Protein AF-A0A0N4WV57-F1 (afdb_monomer)

Secondary structure (DSSP, 8-state):
---TTPPPP----HHHHHHHHHHTT-BSEEEEEES---HHHHHHTPSEEEEEEEEE--TTPPPSSPPPP-TT---PPP-SSS-HHHHHHHHHHTT---TT-B-HHHHHHHHHHHTTS-HHHHHHHHHT-HHHHHHHHTTSPP--TTS---PPS----EEEEEE--SSS-----------EEEEEEE-HHHHHHHHHHHHHTT-S--SSHHHHHHHHHHHHHHHHHHHHHHHHHHHHHHHHT---HHHHHHHHHHHHHTT-HHHHHHTT-

Nearest PDB structures (foldseek):
  4uem-assembly1_A  TM=8.656E-01  e=2.470E-23  Homo sapiens
  3ris-assembly5_A  TM=8.179E-01  e=1.714E-17  Homo sapiens
  3ris-assembly6_B  TM=8.108E-01  e=1.443E-17  Homo sapiens
  3ris-assembly5_C  TM=8.196E-01  e=1.358E-16  Homo sapiens
  3rii-assembly3_A  TM=8.407E-01  e=6.051E-16  Homo sapiens

pLDDT: mean 81.86, std 18.05, range [26.62, 97.69]

Solvent-accessible surface area (backbone atoms only — no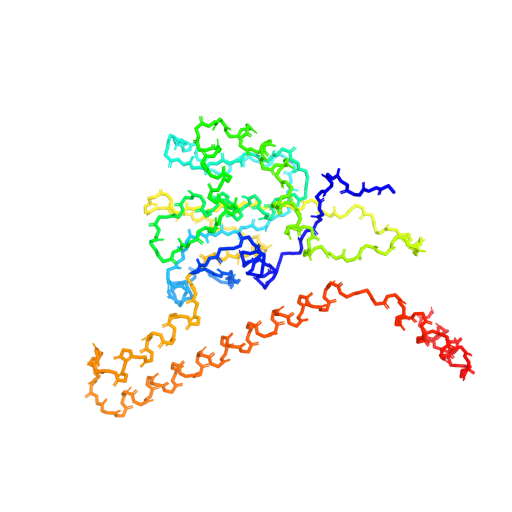t comparable to full-atom values): 16003 Å² total; per-residue (Å²): 128,84,77,85,78,74,61,47,64,65,74,96,40,41,49,55,52,30,50,47,41,48,61,46,45,36,42,47,58,36,40,42,73,50,93,61,90,45,70,70,60,51,60,73,44,61,57,69,64,28,39,41,38,46,46,74,66,64,93,88,70,72,82,88,74,77,92,69,86,55,91,87,51,57,56,59,38,87,77,64,70,50,42,41,67,62,49,29,51,48,39,37,56,67,63,61,90,49,96,70,53,41,56,30,69,65,46,46,56,49,44,72,69,34,71,87,52,56,35,62,57,29,16,53,52,54,73,66,32,59,72,60,50,53,47,57,46,66,64,24,65,77,77,68,80,87,58,90,62,82,72,75,77,79,78,80,62,66,45,51,47,59,50,58,71,79,60,103,67,84,88,85,81,93,70,101,65,97,58,63,39,32,32,38,21,44,36,60,59,59,54,35,53,49,53,50,48,36,50,77,71,59,75,53,90,59,100,42,73,67,59,45,52,54,51,48,53,53,38,50,50,51,40,51,54,48,51,54,50,54,52,46,33,54,52,50,51,54,55,51,58,49,80,54,60,69,58,52,54,49,51,54,53,51,32,50,73,70,64,47,38,65,67,53,52,67,74,76,110

Radius of gyration: 22.69 Å; Cα contacts (8 Å, |Δi|>4): 292; chains: 1; bounding box: 60×40×68 Å

Sequence (269 aa):
MSDEGVWTLIESDPGVFTEMLRGFGVEGVQVEELHSMSEEETAAYNPIYGLIFLFKWRPGEEPIGEPVDTNNVFFAQQVITNACATQAIINLLMNVNDPKVKLGSVLEEYRDFAKQIDPASRGLVLSNCEKIRQVHNSFARPTFYELDLNMPPSEDNYHFITFVPVGNKVRFNDGDIMFNLMAVVGNMMEKWTKRREEILEGKITFPSTDAMYDELAIVENKIDEEGHKLDTYRRENARRRHNYLPFIVEILRILAKEGRLVPMVEKVA

Structure (mmCIF, N/CA/C/O backbone):
data_AF-A0A0N4WV57-F1
#
_entry.id   AF-A0A0N4WV57-F1
#
loop_
_atom_site.group_PDB
_atom_site.id
_atom_site.type_symbol
_atom_site.label_atom_id
_atom_site.label_alt_id
_atom_site.label_comp_id
_atom_site.label_asym_id
_atom_site.label_entity_id
_atom_site.label_seq_id
_atom_site.pdbx_PDB_ins_code
_atom_site.Cartn_x
_atom_site.Cartn_y
_atom_site.Cartn_z
_atom_site.occupancy
_atom_site.B_iso_or_equiv
_atom_site.auth_seq_id
_atom_site.auth_comp_id
_atom_site.auth_asym_id
_atom_site.auth_atom_id
_atom_site.pdbx_PDB_model_num
ATOM 1 N N . MET A 1 1 ? 19.858 -15.893 -19.402 1.00 33.47 1 MET A N 1
ATOM 2 C CA . MET A 1 1 ? 20.478 -16.072 -18.073 1.00 33.47 1 MET A CA 1
ATOM 3 C C . MET A 1 1 ? 19.366 -15.835 -17.076 1.00 33.47 1 MET A C 1
ATOM 5 O O . MET A 1 1 ? 18.640 -14.871 -17.272 1.00 33.47 1 MET A O 1
ATOM 9 N N . SER A 1 2 ? 19.113 -16.768 -16.159 1.00 37.62 2 SER A N 1
ATOM 10 C CA . SER A 1 2 ? 18.032 -16.624 -15.182 1.00 37.62 2 SER A CA 1
ATOM 11 C C . SER A 1 2 ? 18.276 -15.363 -14.352 1.00 37.62 2 SER A C 1
ATOM 13 O O . SER A 1 2 ? 19.392 -15.118 -13.902 1.00 37.62 2 SER A O 1
ATOM 15 N N . ASP A 1 3 ? 17.236 -14.552 -14.182 1.00 52.41 3 ASP A N 1
ATOM 16 C CA . ASP A 1 3 ? 17.218 -13.285 -13.434 1.00 52.41 3 ASP A CA 1
ATOM 17 C C . ASP A 1 3 ? 17.272 -13.530 -11.901 1.00 52.41 3 ASP A C 1
ATOM 19 O O . ASP A 1 3 ? 16.630 -12.869 -11.079 1.00 52.41 3 ASP A O 1
ATOM 23 N N . GLU A 1 4 ? 17.980 -14.590 -11.500 1.00 51.84 4 GLU A N 1
ATOM 24 C CA . GLU A 1 4 ? 18.040 -15.142 -10.149 1.00 51.84 4 GLU A CA 1
ATOM 25 C C . GLU A 1 4 ? 18.898 -14.240 -9.257 1.00 51.84 4 GLU A C 1
ATOM 27 O O . GLU A 1 4 ? 20.077 -14.480 -9.026 1.00 51.84 4 GLU A O 1
ATOM 32 N N . GLY A 1 5 ? 18.287 -13.163 -8.763 1.00 64.88 5 GLY A N 1
ATOM 33 C CA . GLY A 1 5 ? 18.856 -12.303 -7.721 1.00 64.88 5 GLY A CA 1
ATOM 34 C C . GLY A 1 5 ? 18.654 -10.805 -7.934 1.00 64.88 5 GLY A C 1
ATOM 35 O O . GLY A 1 5 ? 18.892 -10.034 -7.007 1.00 64.88 5 GLY A O 1
ATOM 36 N N . VAL A 1 6 ? 18.190 -10.379 -9.111 1.00 85.06 6 VAL A N 1
ATOM 37 C CA . VAL A 1 6 ? 18.004 -8.954 -9.420 1.00 85.06 6 VAL A CA 1
ATOM 38 C C . VAL A 1 6 ? 16.690 -8.441 -8.827 1.00 85.06 6 VAL A C 1
ATOM 40 O O . VAL A 1 6 ? 15.672 -9.138 -8.847 1.00 85.06 6 VAL A O 1
ATOM 43 N N . TRP A 1 7 ? 16.730 -7.224 -8.285 1.00 86.62 7 TRP A N 1
ATOM 44 C CA . TRP A 1 7 ? 15.563 -6.463 -7.837 1.00 86.62 7 TRP A CA 1
ATOM 45 C C . TRP A 1 7 ? 15.222 -5.393 -8.879 1.00 86.62 7 TRP A C 1
ATOM 47 O O . TRP A 1 7 ? 16.099 -4.665 -9.359 1.00 86.62 7 TRP A O 1
ATOM 57 N N . THR A 1 8 ? 13.949 -5.313 -9.248 1.00 86.25 8 THR A N 1
ATOM 58 C CA . THR A 1 8 ? 13.441 -4.411 -10.290 1.00 86.25 8 THR A CA 1
ATOM 59 C C . THR A 1 8 ? 12.986 -3.072 -9.721 1.00 86.25 8 THR A C 1
ATOM 61 O O . THR A 1 8 ? 12.595 -2.993 -8.567 1.00 86.25 8 THR A O 1
ATOM 64 N N . LEU A 1 9 ? 12.970 -2.006 -10.518 1.00 83.12 9 LEU A N 1
ATOM 65 C CA . LEU A 1 9 ? 12.341 -0.758 -10.078 1.00 83.12 9 LEU A CA 1
ATOM 66 C C . LEU A 1 9 ? 10.817 -0.915 -10.004 1.00 83.12 9 LEU A C 1
ATOM 68 O O . LEU A 1 9 ? 10.198 -1.496 -10.899 1.00 83.12 9 LEU A O 1
ATOM 72 N N . ILE A 1 10 ? 10.227 -0.371 -8.939 1.00 83.06 10 ILE A N 1
ATOM 73 C CA . ILE A 1 10 ? 8.783 -0.370 -8.697 1.00 83.06 10 ILE A CA 1
ATOM 74 C C . ILE A 1 10 ? 8.259 1.055 -8.806 1.00 83.06 10 ILE A C 1
ATOM 76 O O . ILE A 1 10 ? 8.827 1.990 -8.245 1.00 83.06 10 ILE A O 1
ATOM 80 N N . GLU A 1 11 ? 7.158 1.201 -9.536 1.00 81.06 11 GLU A N 1
ATOM 81 C CA . GLU A 1 11 ? 6.444 2.463 -9.677 1.00 81.06 11 GLU A CA 1
ATOM 82 C C . GLU A 1 11 ? 5.831 2.890 -8.336 1.00 81.06 11 GLU A C 1
ATOM 84 O O . GLU A 1 11 ? 5.253 2.080 -7.610 1.00 81.06 11 GLU A O 1
ATOM 89 N N . SER A 1 12 ? 5.947 4.176 -8.011 1.00 82.25 12 SER A N 1
ATOM 90 C CA . SER A 1 12 ? 5.371 4.751 -6.795 1.00 82.25 12 SER A CA 1
ATOM 91 C C . SER A 1 12 ? 3.886 5.038 -6.974 1.00 82.25 12 SER A C 1
ATOM 93 O O . SER A 1 12 ? 3.489 6.184 -7.169 1.00 82.25 12 SER A O 1
ATOM 95 N N . ASP A 1 13 ? 3.085 3.980 -6.924 1.00 86.62 13 ASP A N 1
ATOM 96 C CA . ASP A 1 13 ? 1.636 4.011 -7.102 1.00 86.62 13 ASP A CA 1
ATOM 97 C C . ASP A 1 13 ? 0.952 3.319 -5.904 1.00 86.62 13 ASP A C 1
ATOM 99 O O . ASP A 1 13 ? 1.334 2.194 -5.548 1.00 86.62 13 ASP A O 1
ATOM 103 N N . PRO A 1 14 ? -0.059 3.945 -5.269 1.00 90.31 14 PRO A N 1
ATOM 104 C CA . PRO A 1 14 ? -0.731 3.378 -4.097 1.00 90.31 14 PRO A CA 1
ATOM 105 C C . PRO A 1 14 ? -1.427 2.045 -4.405 1.00 90.31 14 PRO A C 1
ATOM 107 O O . PRO A 1 14 ? -1.479 1.156 -3.551 1.00 90.31 14 PRO A O 1
ATOM 110 N N . GLY A 1 15 ? -1.905 1.850 -5.637 1.00 91.31 15 GLY A N 1
ATOM 111 C CA . GLY A 1 15 ? -2.481 0.589 -6.092 1.00 91.31 15 GLY A CA 1
ATOM 112 C C . GLY A 1 15 ? -1.442 -0.523 -6.211 1.00 91.31 15 GLY A C 1
ATOM 113 O O . GLY A 1 15 ? -1.689 -1.639 -5.753 1.00 91.31 15 GLY A O 1
ATOM 114 N N . VAL A 1 16 ? -0.256 -0.220 -6.746 1.00 91.12 16 VAL A N 1
ATOM 115 C CA . VAL A 1 16 ? 0.882 -1.154 -6.781 1.00 91.12 16 VAL A CA 1
ATOM 116 C C . VAL A 1 16 ? 1.295 -1.552 -5.365 1.00 91.12 16 VAL A C 1
ATOM 118 O O . VAL A 1 16 ? 1.432 -2.741 -5.084 1.00 91.12 16 VAL A O 1
ATOM 121 N N . PHE A 1 17 ? 1.428 -0.591 -4.448 1.00 93.06 17 PHE A N 1
ATOM 122 C CA . PHE A 1 17 ? 1.804 -0.871 -3.059 1.00 93.06 17 PHE A CA 1
ATOM 123 C C . PHE A 1 17 ? 0.726 -1.685 -2.326 1.00 93.06 17 PHE A C 1
ATOM 125 O O . PHE A 1 17 ? 1.053 -2.638 -1.617 1.00 93.06 17 PHE A O 1
ATOM 132 N N . THR A 1 18 ? -0.554 -1.368 -2.539 1.00 94.88 18 THR A N 1
ATOM 133 C CA . THR A 1 18 ? -1.688 -2.116 -1.970 1.00 94.88 18 THR A CA 1
ATOM 134 C C . THR A 1 18 ? -1.720 -3.563 -2.461 1.00 94.88 18 THR A C 1
ATOM 136 O O . THR A 1 18 ? -1.886 -4.489 -1.667 1.00 94.88 18 THR A O 1
ATOM 139 N N . GLU A 1 19 ? -1.527 -3.794 -3.758 1.00 93.50 19 GLU A N 1
ATOM 140 C CA . GLU A 1 19 ? -1.478 -5.152 -4.302 1.00 93.50 19 GLU A CA 1
ATOM 141 C C . GLU A 1 19 ? -0.199 -5.893 -3.883 1.00 93.50 19 GLU A C 1
ATOM 143 O O . GLU A 1 19 ? -0.241 -7.102 -3.657 1.00 93.50 19 GLU A O 1
ATOM 148 N N . MET A 1 20 ? 0.922 -5.190 -3.698 1.00 93.38 20 MET A N 1
ATOM 149 C CA . MET A 1 20 ? 2.162 -5.781 -3.194 1.00 93.38 20 MET A CA 1
ATOM 150 C C . MET A 1 20 ? 2.031 -6.239 -1.734 1.00 93.38 20 MET A C 1
ATOM 152 O O . MET A 1 20 ? 2.464 -7.344 -1.412 1.00 93.38 20 MET A O 1
ATOM 156 N N . LEU A 1 21 ? 1.364 -5.458 -0.872 1.00 95.56 21 LEU A N 1
ATOM 157 C CA . LEU A 1 21 ? 0.996 -5.876 0.489 1.00 95.56 21 LEU A CA 1
ATOM 158 C C . LEU A 1 21 ? 0.188 -7.180 0.473 1.00 95.56 21 LEU A C 1
ATOM 160 O O . LEU A 1 21 ? 0.537 -8.135 1.170 1.00 95.56 21 LEU A O 1
ATOM 164 N N . ARG A 1 22 ? -0.838 -7.256 -0.385 1.00 94.38 22 ARG A N 1
ATOM 165 C CA . ARG A 1 22 ? -1.636 -8.479 -0.581 1.00 94.38 22 ARG A CA 1
ATOM 166 C C . ARG A 1 22 ? -0.780 -9.640 -1.087 1.00 94.38 22 ARG A C 1
ATOM 168 O O . ARG A 1 22 ? -0.939 -10.762 -0.619 1.00 94.38 22 ARG A O 1
ATOM 175 N N . GLY A 1 23 ? 0.153 -9.374 -2.001 1.00 93.50 23 GLY A N 1
ATOM 176 C CA . GLY A 1 23 ? 1.104 -10.358 -2.519 1.00 93.50 23 GLY A CA 1
ATOM 177 C C . GLY A 1 23 ? 2.032 -10.937 -1.446 1.00 93.50 23 GLY A C 1
ATOM 178 O O . GLY A 1 23 ? 2.358 -12.120 -1.500 1.00 93.50 23 GLY A O 1
ATOM 179 N N . PHE A 1 24 ? 2.407 -10.145 -0.436 1.00 95.38 24 PHE A N 1
ATOM 180 C CA . PHE A 1 24 ? 3.140 -10.630 0.739 1.00 95.38 24 PHE A CA 1
ATOM 181 C C . PHE A 1 24 ? 2.268 -11.435 1.718 1.00 95.38 24 PHE A C 1
ATOM 183 O O . PHE A 1 24 ? 2.802 -12.053 2.640 1.00 95.38 24 PHE A O 1
ATOM 190 N N . GLY A 1 25 ? 0.948 -11.461 1.515 1.00 95.94 25 GLY A N 1
ATOM 191 C CA . GLY A 1 25 ? -0.017 -12.094 2.412 1.00 95.94 25 GLY A CA 1
ATOM 192 C C . GLY A 1 25 ? -0.451 -11.204 3.576 1.00 95.94 25 GLY A C 1
ATOM 193 O O . GLY A 1 25 ? -0.979 -11.718 4.559 1.00 95.94 25 GLY A O 1
ATOM 194 N N . VAL A 1 26 ? -0.219 -9.891 3.484 1.00 97.25 26 VAL A N 1
ATOM 195 C CA . VAL A 1 26 ? -0.614 -8.936 4.522 1.00 97.25 26 VAL A CA 1
ATOM 196 C C . VAL A 1 26 ? -2.115 -8.658 4.427 1.00 97.25 26 VAL A C 1
ATOM 198 O O . VAL A 1 26 ? -2.641 -8.378 3.348 1.00 97.25 26 VAL A O 1
ATOM 201 N N . GLU A 1 27 ? -2.800 -8.686 5.569 1.00 96.44 27 GLU A N 1
ATOM 202 C CA . GLU A 1 27 ? -4.223 -8.363 5.703 1.00 96.44 27 GLU A CA 1
ATOM 203 C C . GLU A 1 27 ? -4.444 -7.161 6.632 1.00 96.44 27 GLU A C 1
ATOM 205 O O . GLU A 1 27 ? -3.628 -6.867 7.508 1.00 96.44 27 GLU A O 1
ATOM 210 N N . GLY A 1 28 ? -5.588 -6.492 6.463 1.00 95.31 28 GLY A N 1
ATOM 211 C CA . GLY A 1 28 ? -6.042 -5.409 7.343 1.00 95.31 28 GLY A CA 1
ATOM 212 C C . GLY A 1 28 ? -5.512 -4.017 6.993 1.00 95.31 28 GLY A C 1
ATOM 213 O O . GLY A 1 28 ? -5.917 -3.045 7.628 1.00 95.31 28 GLY A O 1
ATOM 214 N N . VAL A 1 29 ? -4.663 -3.898 5.966 1.00 97.00 29 VAL A N 1
ATOM 215 C CA . VAL A 1 29 ? -4.081 -2.623 5.520 1.00 97.00 29 VAL A CA 1
ATOM 216 C C . VAL A 1 29 ? -4.180 -2.413 4.012 1.00 97.00 29 VAL A C 1
ATOM 218 O O . VAL A 1 29 ? -4.289 -3.365 3.237 1.00 97.00 29 VAL A O 1
ATOM 221 N N . GLN A 1 30 ? -4.098 -1.151 3.604 1.00 96.25 30 GLN A N 1
ATOM 222 C CA . GLN A 1 30 ? -3.922 -0.709 2.222 1.00 96.25 30 GLN A CA 1
ATOM 223 C C . GLN A 1 30 ? -3.054 0.553 2.179 1.00 96.25 30 GLN A C 1
ATOM 225 O O . GLN A 1 30 ? -2.701 1.098 3.226 1.00 96.25 30 GLN A O 1
ATOM 230 N N . VAL A 1 31 ? -2.686 1.000 0.978 1.00 94.56 31 VAL A N 1
ATOM 231 C CA . VAL A 1 31 ? -1.922 2.234 0.777 1.00 94.56 31 VAL A CA 1
ATOM 232 C C . VAL A 1 31 ? -2.778 3.269 0.067 1.00 94.56 31 VAL A C 1
ATOM 234 O O . VAL A 1 31 ? -3.368 2.982 -0.971 1.00 94.56 31 VAL A O 1
ATOM 237 N N . GLU A 1 32 ? -2.799 4.474 0.622 1.00 93.00 32 GLU A N 1
ATOM 238 C CA . GLU A 1 32 ? -3.466 5.645 0.058 1.00 93.00 32 GLU A CA 1
ATOM 239 C C . GLU A 1 32 ? -2.449 6.745 -0.210 1.00 93.00 32 GLU A C 1
ATOM 241 O O . GLU A 1 32 ? -1.470 6.886 0.522 1.00 93.00 32 GLU A O 1
ATOM 246 N N . GLU A 1 33 ? -2.676 7.522 -1.260 1.00 89.31 33 GLU A N 1
ATOM 247 C CA . GLU A 1 33 ? -1.927 8.751 -1.491 1.00 89.31 33 GLU A CA 1
ATOM 248 C C . GLU A 1 33 ? -2.575 9.886 -0.691 1.00 89.31 33 GLU A C 1
ATOM 250 O O . GLU A 1 33 ? -3.797 10.030 -0.683 1.00 89.31 33 GLU A O 1
ATOM 255 N N . LEU A 1 34 ? -1.749 10.661 0.009 1.00 85.31 34 LEU A N 1
ATOM 256 C CA . LEU A 1 34 ? -2.161 11.863 0.719 1.00 85.31 34 LEU A CA 1
ATOM 257 C C . LEU A 1 34 ? -1.780 13.086 -0.110 1.00 85.31 34 LEU A C 1
ATOM 259 O O . LEU A 1 34 ? -0.631 13.238 -0.528 1.00 85.31 34 LEU A O 1
ATOM 263 N N . HIS A 1 35 ? -2.736 13.986 -0.295 1.00 81.31 35 HIS A N 1
ATOM 264 C CA . HIS A 1 35 ? -2.532 15.258 -0.979 1.00 81.31 35 HIS A CA 1
ATOM 265 C C . HIS A 1 35 ? -2.184 16.384 -0.000 1.00 81.31 35 HIS A C 1
ATOM 267 O O . HIS A 1 35 ? -1.537 17.361 -0.378 1.00 81.31 35 HIS A O 1
ATOM 273 N N . SER A 1 36 ? -2.588 16.251 1.263 1.00 78.44 36 SER A N 1
ATOM 274 C CA . SER A 1 36 ? -2.277 17.185 2.338 1.00 78.44 36 SER A CA 1
ATOM 275 C C . SER A 1 36 ? -2.135 16.479 3.691 1.00 78.44 36 SER A C 1
ATOM 277 O O . SER A 1 36 ? -2.622 15.374 3.914 1.00 78.44 36 SER A O 1
ATOM 279 N N . MET A 1 37 ? -1.490 17.163 4.637 1.00 78.62 37 MET A N 1
ATOM 280 C CA . MET A 1 37 ? -1.423 16.755 6.047 1.00 78.62 37 MET A CA 1
ATOM 281 C C . MET A 1 37 ? -2.519 17.423 6.892 1.00 78.62 37 MET A C 1
ATOM 283 O O . MET A 1 37 ? -2.348 17.618 8.096 1.00 78.62 37 MET A O 1
ATOM 287 N N . SER A 1 38 ? -3.629 17.827 6.265 1.00 83.19 38 SER A N 1
ATOM 288 C CA . SER A 1 38 ? -4.751 18.427 6.987 1.00 83.19 38 SER A CA 1
ATOM 289 C C . SER A 1 38 ? -5.395 17.414 7.940 1.00 83.19 38 SER A C 1
ATOM 291 O O . SER A 1 38 ? -5.422 16.206 7.684 1.00 83.19 38 SER A O 1
ATOM 293 N N . GLU A 1 39 ? -5.922 17.905 9.062 1.00 84.12 39 GLU A N 1
ATOM 294 C CA . GLU A 1 39 ? -6.623 17.056 10.032 1.00 84.12 39 GLU A CA 1
ATOM 295 C C . GLU A 1 39 ? -7.844 16.377 9.396 1.00 84.12 39 GLU A C 1
ATOM 297 O O . GLU A 1 39 ? -8.114 15.216 9.674 1.00 84.12 39 GLU A O 1
ATOM 302 N N . GLU A 1 40 ? -8.532 17.068 8.485 1.00 86.25 40 GLU A N 1
ATOM 303 C CA . GLU A 1 40 ? -9.687 16.538 7.758 1.00 86.25 40 GLU A CA 1
ATOM 304 C C . GLU A 1 40 ? -9.318 15.320 6.895 1.00 86.25 40 GLU A C 1
ATOM 306 O O . GLU A 1 40 ? -9.937 14.261 7.019 1.00 86.25 40 GLU A O 1
ATOM 311 N N . GLU A 1 41 ? -8.271 15.435 6.071 1.00 83.62 41 GLU A N 1
ATOM 312 C CA . GLU A 1 41 ? -7.826 14.342 5.202 1.00 83.62 41 GLU A CA 1
ATOM 313 C C . GLU A 1 41 ? -7.253 13.173 6.009 1.00 83.62 41 GLU A C 1
ATOM 315 O O . GLU A 1 41 ? -7.634 12.019 5.817 1.00 83.62 41 GLU A O 1
ATOM 320 N N . THR A 1 42 ? -6.381 13.457 6.976 1.00 85.94 42 THR A N 1
ATOM 321 C CA . THR A 1 42 ? -5.766 12.406 7.799 1.00 85.94 42 THR A CA 1
ATOM 322 C C . THR A 1 42 ? -6.789 11.687 8.685 1.00 85.94 42 THR A C 1
ATOM 324 O O . THR A 1 42 ? -6.703 10.468 8.858 1.00 85.94 42 THR A O 1
ATOM 327 N N . ALA A 1 43 ? -7.816 12.385 9.185 1.00 88.56 43 ALA A N 1
ATOM 328 C CA . ALA A 1 43 ? -8.907 11.764 9.933 1.00 88.56 43 ALA A CA 1
ATOM 329 C C . ALA A 1 43 ? -9.737 10.800 9.073 1.00 88.56 43 ALA A C 1
ATOM 331 O O . ALA A 1 43 ? -10.164 9.747 9.570 1.00 88.56 43 ALA A O 1
ATOM 332 N N . ALA A 1 44 ? -9.922 11.106 7.784 1.00 88.81 44 ALA A N 1
ATOM 333 C CA . ALA A 1 44 ? -10.633 10.230 6.855 1.00 88.81 44 ALA A CA 1
ATOM 334 C C . ALA A 1 44 ? -9.956 8.854 6.724 1.00 88.81 44 ALA A C 1
ATOM 336 O O . ALA A 1 44 ? -10.648 7.839 6.600 1.00 88.81 44 ALA A O 1
ATOM 337 N N . TYR A 1 45 ? -8.631 8.793 6.873 1.00 91.31 45 TYR A N 1
ATOM 338 C CA . TYR A 1 45 ? -7.820 7.582 6.720 1.00 91.31 45 TYR A CA 1
ATOM 339 C C . TYR A 1 45 ? -7.465 6.856 8.023 1.00 91.31 45 TYR A C 1
ATOM 341 O O . TYR A 1 45 ? -6.732 5.870 8.008 1.00 91.31 45 TYR A O 1
ATOM 349 N N . ASN A 1 46 ? -8.000 7.288 9.167 1.00 88.88 46 ASN A N 1
ATOM 350 C CA . ASN A 1 46 ? -7.687 6.631 10.434 1.00 88.88 46 ASN A CA 1
ATOM 351 C C . ASN A 1 46 ? -8.181 5.164 10.495 1.00 88.88 46 ASN A C 1
ATOM 353 O O . ASN A 1 46 ? -9.335 4.907 10.115 1.00 88.88 46 ASN A O 1
ATOM 357 N N . PRO A 1 47 ? -7.369 4.237 11.059 1.00 92.62 47 PRO A N 1
ATOM 358 C CA . PRO A 1 47 ? -6.012 4.464 11.584 1.00 92.62 47 PRO A CA 1
ATOM 359 C C . PRO A 1 47 ? -4.939 4.543 10.478 1.00 92.62 47 PRO A C 1
ATOM 361 O O . PRO A 1 47 ? -4.919 3.711 9.573 1.00 92.62 47 PRO A O 1
ATOM 364 N N . ILE A 1 48 ? -4.011 5.500 10.607 1.00 92.12 48 ILE A N 1
ATOM 365 C CA . ILE A 1 48 ? -2.783 5.582 9.799 1.00 92.12 48 ILE A CA 1
ATOM 366 C C . ILE A 1 48 ? -1.655 4.860 10.550 1.00 92.12 48 ILE A C 1
ATOM 368 O O . ILE A 1 48 ? -1.270 5.267 11.645 1.00 92.12 48 ILE A O 1
ATOM 372 N N . TYR A 1 49 ? -1.112 3.795 9.960 1.00 92.81 49 TYR A N 1
ATOM 373 C CA . TYR A 1 49 ? -0.043 2.976 10.543 1.00 92.81 49 TYR A CA 1
ATOM 374 C C . TYR A 1 49 ? 1.360 3.516 10.267 1.00 92.81 49 TYR A C 1
ATOM 376 O O . TYR A 1 49 ? 2.293 3.225 11.011 1.00 92.81 49 TYR A O 1
ATOM 384 N N . GLY A 1 50 ? 1.522 4.303 9.210 1.00 90.00 50 GLY A N 1
ATOM 385 C CA . GLY A 1 50 ? 2.769 4.989 8.906 1.00 90.00 50 GLY A CA 1
ATOM 386 C C . GLY A 1 50 ? 2.724 5.657 7.543 1.00 90.00 50 GLY A C 1
ATOM 387 O O . GLY A 1 50 ? 1.785 5.463 6.770 1.00 90.00 50 GLY A O 1
ATOM 388 N N . LEU A 1 51 ? 3.750 6.450 7.264 1.00 89.19 51 LEU A N 1
ATOM 389 C CA . LEU A 1 51 ? 3.880 7.211 6.031 1.00 89.19 51 LEU A CA 1
ATOM 390 C C . LEU A 1 51 ? 5.083 6.708 5.236 1.00 89.19 51 LEU A C 1
ATOM 392 O O . LEU A 1 51 ? 6.137 6.402 5.797 1.00 89.19 51 LEU A O 1
ATOM 396 N N . ILE A 1 52 ? 4.924 6.640 3.923 1.00 86.12 52 ILE A N 1
ATOM 397 C CA . ILE A 1 52 ? 5.973 6.317 2.968 1.00 86.12 52 ILE A CA 1
ATOM 398 C C . ILE A 1 52 ? 6.191 7.554 2.111 1.00 86.12 52 ILE A C 1
ATOM 400 O O . ILE A 1 52 ? 5.266 8.082 1.499 1.00 86.12 52 ILE A O 1
ATOM 404 N N . PHE A 1 53 ? 7.434 8.006 2.087 1.00 82.50 53 PHE A N 1
ATOM 405 C CA . PHE A 1 53 ? 7.847 9.218 1.414 1.00 82.50 53 PHE A CA 1
ATOM 406 C C . PHE A 1 53 ? 8.802 8.869 0.285 1.00 82.50 53 PHE A C 1
ATOM 408 O O . PHE A 1 53 ? 9.817 8.212 0.524 1.00 82.50 53 PHE A O 1
ATOM 415 N N . LEU A 1 54 ? 8.495 9.317 -0.928 1.00 73.25 54 LEU A N 1
ATOM 416 C CA . LEU A 1 54 ? 9.399 9.206 -2.064 1.00 73.25 54 LEU A CA 1
ATOM 417 C C . LEU A 1 54 ? 10.015 10.565 -2.372 1.00 73.25 54 LEU A C 1
ATOM 419 O O . LEU A 1 54 ? 9.304 11.540 -2.607 1.00 73.25 54 LEU A O 1
ATOM 423 N N . PHE A 1 55 ? 11.340 10.609 -2.455 1.00 70.50 55 PHE A N 1
ATOM 424 C CA . PHE A 1 55 ? 12.058 11.803 -2.882 1.00 70.50 55 PHE A CA 1
ATOM 425 C C . PHE A 1 55 ? 13.242 11.444 -3.770 1.00 70.50 55 PHE A C 1
ATOM 427 O O . PHE A 1 55 ? 13.768 10.327 -3.753 1.00 70.50 55 PHE A O 1
ATOM 434 N N . LYS A 1 56 ? 13.649 12.416 -4.583 1.00 65.12 56 LYS A N 1
ATOM 435 C CA . LYS A 1 56 ? 14.855 12.314 -5.397 1.00 65.12 56 LYS A CA 1
ATOM 436 C C . LYS A 1 56 ? 16.060 12.484 -4.481 1.00 65.12 56 LYS A C 1
ATOM 438 O O . LYS A 1 56 ? 16.241 13.563 -3.921 1.00 65.12 56 LYS A O 1
ATOM 443 N N . TRP A 1 57 ? 16.872 11.440 -4.345 1.00 67.12 57 TRP A N 1
ATOM 444 C CA . TRP A 1 57 ? 18.053 11.493 -3.492 1.00 67.12 57 TRP A CA 1
ATOM 445 C C . TRP A 1 57 ? 19.076 12.481 -4.057 1.00 67.12 57 TRP A C 1
ATOM 447 O O . TRP A 1 57 ? 19.336 12.498 -5.266 1.00 67.12 57 TRP A O 1
ATOM 457 N N . ARG A 1 58 ? 19.681 13.292 -3.184 1.00 68.81 58 ARG A N 1
ATOM 458 C CA . ARG A 1 58 ? 20.772 14.197 -3.550 1.00 68.81 58 ARG A CA 1
ATOM 459 C C . ARG A 1 58 ? 21.995 13.935 -2.667 1.00 68.81 58 ARG A C 1
ATOM 461 O O . ARG A 1 58 ? 21.865 13.852 -1.446 1.00 68.81 58 ARG A O 1
ATOM 468 N N . PRO A 1 59 ? 23.198 13.816 -3.255 1.00 66.00 59 PRO A N 1
ATOM 469 C CA . PRO A 1 59 ? 24.417 13.658 -2.475 1.00 66.00 59 PRO A CA 1
ATOM 470 C C . PRO A 1 59 ? 24.659 14.899 -1.607 1.00 66.00 59 PRO A C 1
ATOM 472 O O . PRO A 1 59 ? 24.623 16.021 -2.107 1.00 66.00 59 PRO A O 1
ATOM 475 N N . GLY A 1 60 ? 24.949 14.685 -0.321 1.00 66.25 60 GLY A N 1
ATOM 476 C CA . GLY A 1 60 ? 25.276 15.753 0.631 1.00 66.25 60 GLY A CA 1
ATOM 477 C C . GLY A 1 60 ? 24.107 16.267 1.474 1.00 66.25 60 GLY A C 1
ATOM 478 O O . GLY A 1 60 ? 24.316 17.183 2.262 1.00 66.25 60 GLY A O 1
ATOM 479 N N . GLU A 1 61 ? 22.907 15.692 1.350 1.00 66.31 61 GLU A N 1
ATOM 480 C CA . GLU A 1 61 ? 21.824 15.951 2.306 1.00 66.31 61 GLU A CA 1
ATOM 481 C C . GLU A 1 61 ? 22.153 15.311 3.662 1.00 66.31 61 GLU A C 1
ATOM 483 O O . GLU A 1 61 ? 22.468 14.119 3.748 1.00 66.31 61 GLU A O 1
ATOM 488 N N . GLU A 1 62 ? 22.122 16.117 4.726 1.00 59.34 62 GLU A N 1
ATOM 489 C CA . GLU A 1 62 ? 22.300 15.623 6.089 1.00 59.34 62 GLU A CA 1
ATOM 490 C C . GLU A 1 62 ? 21.064 14.825 6.540 1.00 59.34 62 GLU A C 1
ATOM 492 O O . GLU A 1 62 ? 19.942 15.132 6.123 1.00 59.34 62 GLU A O 1
ATOM 497 N N . PRO A 1 63 ? 21.237 13.809 7.405 1.00 62.28 63 PRO A N 1
ATOM 498 C CA . PRO A 1 63 ? 20.113 13.096 7.995 1.00 62.28 63 PRO A CA 1
ATOM 499 C C . PRO A 1 63 ? 19.152 14.073 8.680 1.00 62.28 63 PRO A C 1
ATOM 501 O O . PRO A 1 63 ? 19.555 14.877 9.519 1.00 62.28 63 PRO A O 1
ATOM 504 N N . ILE A 1 64 ? 17.867 13.988 8.339 1.00 64.56 64 ILE A N 1
ATOM 505 C CA . ILE A 1 64 ? 16.835 14.800 8.981 1.00 64.56 64 ILE A CA 1
ATOM 506 C C . ILE A 1 64 ? 16.488 14.159 10.329 1.00 64.56 64 ILE A C 1
ATOM 508 O O . ILE A 1 64 ? 15.933 13.062 10.376 1.00 64.56 64 ILE A O 1
ATOM 512 N N . GLY A 1 65 ? 16.768 14.873 11.419 1.00 63.50 65 GLY A N 1
ATOM 513 C CA . GLY A 1 65 ? 16.391 14.484 12.779 1.00 63.50 65 GLY A CA 1
ATOM 514 C C . GLY A 1 65 ? 17.529 13.889 13.610 1.00 63.50 65 GLY A C 1
ATOM 515 O O . GLY A 1 65 ? 18.649 13.694 13.145 1.00 63.50 65 GLY A O 1
ATOM 516 N N . GLU A 1 66 ? 17.236 13.631 14.883 1.00 60.41 66 GLU A N 1
ATOM 517 C CA . GLU A 1 66 ? 18.186 13.020 15.813 1.00 60.41 66 GLU A CA 1
ATOM 518 C C . GLU A 1 66 ? 18.104 11.486 15.736 1.00 60.41 66 GLU A C 1
ATOM 520 O O . GLU A 1 66 ? 17.002 10.943 15.607 1.00 60.41 66 GLU A O 1
ATOM 525 N N . PRO A 1 67 ? 19.235 10.763 15.846 1.00 64.12 67 PRO A N 1
ATOM 526 C CA . PRO A 1 67 ? 19.223 9.311 15.964 1.00 64.12 67 PRO A CA 1
ATOM 527 C C . PRO A 1 67 ? 18.370 8.882 17.163 1.00 64.12 67 PRO A C 1
ATOM 529 O O . PRO A 1 67 ? 18.659 9.237 18.305 1.00 64.12 67 PRO A O 1
ATOM 532 N N . VAL A 1 68 ? 17.314 8.116 16.903 1.00 63.97 68 VAL A N 1
ATOM 533 C CA . VAL A 1 68 ? 16.438 7.570 17.947 1.00 63.97 68 VAL A CA 1
ATOM 534 C C . VAL A 1 68 ? 17.018 6.250 18.455 1.00 63.97 68 VAL A C 1
ATOM 536 O O . VAL A 1 68 ? 17.647 5.509 17.697 1.00 63.97 68 VAL A O 1
ATOM 539 N N . ASP A 1 69 ? 16.801 5.941 19.737 1.00 65.38 69 ASP A N 1
ATOM 540 C CA . ASP A 1 69 ? 17.136 4.627 20.286 1.00 65.38 69 ASP A CA 1
ATOM 541 C C . ASP A 1 69 ? 16.420 3.513 19.494 1.00 65.38 69 ASP A C 1
ATOM 543 O O . ASP A 1 69 ? 15.194 3.496 19.366 1.00 65.38 69 ASP A O 1
ATOM 547 N N . THR A 1 70 ? 17.202 2.580 18.951 1.00 66.31 70 THR A N 1
ATOM 548 C CA . THR A 1 70 ? 16.731 1.492 18.081 1.00 66.31 70 THR A CA 1
ATOM 549 C C . THR A 1 70 ? 16.365 0.225 18.849 1.00 66.31 70 THR A C 1
ATOM 551 O O . THR A 1 70 ? 15.860 -0.720 18.244 1.00 66.31 70 THR A O 1
ATOM 554 N N . ASN A 1 71 ? 16.565 0.191 20.173 1.00 67.50 71 ASN A N 1
ATOM 555 C CA . ASN A 1 71 ? 16.392 -1.017 20.988 1.00 67.50 71 ASN A CA 1
ATOM 556 C C . ASN A 1 71 ? 14.997 -1.661 20.869 1.00 67.50 71 ASN A C 1
ATOM 558 O O . ASN A 1 71 ? 14.877 -2.877 20.998 1.00 67.50 71 ASN A O 1
ATOM 562 N N . ASN A 1 72 ? 13.960 -0.869 20.573 1.00 75.44 72 ASN A N 1
ATOM 563 C CA . ASN A 1 72 ? 12.576 -1.334 20.415 1.00 75.44 72 ASN A CA 1
ATOM 564 C C . ASN A 1 72 ? 12.004 -1.109 19.005 1.00 75.44 72 ASN A C 1
ATOM 566 O O . ASN A 1 72 ? 10.791 -1.186 18.824 1.00 75.44 72 ASN A O 1
ATOM 570 N N . VAL A 1 73 ? 12.852 -0.816 18.015 1.00 83.81 73 VAL A N 1
ATOM 571 C CA . VAL A 1 73 ? 12.423 -0.538 16.640 1.00 83.81 73 VAL A CA 1
ATOM 572 C C . VAL A 1 73 ? 13.007 -1.580 15.699 1.00 83.81 73 VAL A C 1
ATOM 574 O O . VAL A 1 73 ? 14.217 -1.824 15.651 1.00 83.81 73 VAL A O 1
ATOM 577 N N . PHE A 1 74 ? 12.142 -2.194 14.900 1.00 88.38 74 PHE A N 1
ATOM 578 C CA . PHE A 1 74 ? 12.597 -2.976 13.768 1.00 88.38 74 PHE A CA 1
ATOM 579 C C . PHE A 1 74 ? 13.037 -2.030 12.651 1.00 88.38 74 PHE A C 1
ATOM 581 O O . PHE A 1 74 ? 12.252 -1.249 12.125 1.00 88.38 74 PHE A O 1
ATOM 588 N N . PHE A 1 75 ? 14.300 -2.125 12.262 1.00 88.50 75 PHE A N 1
ATOM 589 C CA . PHE A 1 75 ? 14.844 -1.398 11.125 1.00 88.50 75 PHE A CA 1
ATOM 590 C C . PHE A 1 75 ? 15.801 -2.311 10.368 1.00 88.50 75 PHE A C 1
ATOM 592 O O . PHE A 1 75 ? 16.754 -2.823 10.959 1.00 88.50 75 PHE A O 1
ATOM 599 N N . ALA A 1 76 ? 15.526 -2.527 9.085 1.00 88.06 76 ALA A N 1
ATOM 600 C CA . ALA A 1 76 ? 16.420 -3.142 8.119 1.00 88.06 76 ALA A CA 1
ATOM 601 C C . ALA A 1 76 ? 17.064 -2.041 7.268 1.00 88.06 76 ALA A C 1
ATOM 603 O O . ALA A 1 76 ? 16.364 -1.216 6.671 1.00 88.06 76 ALA A O 1
ATOM 604 N N . GLN A 1 77 ? 18.397 -2.031 7.225 1.00 83.81 77 GLN A N 1
ATOM 605 C CA . GLN A 1 77 ? 19.183 -1.097 6.423 1.00 83.81 77 GLN A CA 1
ATOM 606 C C . GLN A 1 77 ? 19.202 -1.534 4.958 1.00 83.81 77 GLN A C 1
ATOM 608 O O . GLN A 1 77 ? 19.234 -2.724 4.655 1.00 83.81 77 GLN A O 1
ATOM 613 N N . GLN A 1 78 ? 19.200 -0.572 4.031 1.00 80.00 78 GLN A N 1
ATOM 614 C CA . GLN A 1 78 ? 19.220 -0.901 2.609 1.00 80.00 78 GLN A CA 1
ATOM 615 C C . GLN A 1 78 ? 20.614 -1.348 2.195 1.00 80.00 78 GLN A C 1
ATOM 617 O O . GLN A 1 78 ? 21.586 -0.622 2.384 1.00 80.00 78 GLN A O 1
ATOM 622 N N . VAL A 1 79 ? 20.688 -2.549 1.625 1.00 82.62 79 VAL A N 1
ATOM 623 C CA . VAL A 1 79 ? 21.941 -3.172 1.167 1.00 82.62 79 VAL A CA 1
ATOM 624 C C . VAL A 1 79 ? 21.967 -3.422 -0.342 1.00 82.62 79 VAL A C 1
ATOM 626 O O . VAL A 1 79 ? 23.014 -3.738 -0.895 1.00 82.62 79 VAL A O 1
ATOM 629 N N . ILE A 1 80 ? 20.822 -3.272 -1.013 1.00 80.38 80 ILE A N 1
ATOM 630 C CA . ILE A 1 80 ? 20.642 -3.513 -2.448 1.00 80.38 80 ILE A CA 1
ATOM 631 C C . ILE A 1 80 ? 19.929 -2.339 -3.118 1.00 80.38 80 ILE A C 1
ATOM 633 O O . ILE A 1 80 ? 19.177 -1.593 -2.486 1.00 80.38 80 ILE A O 1
ATOM 637 N N . THR A 1 81 ? 20.168 -2.168 -4.414 1.00 79.19 81 THR A N 1
ATOM 638 C CA . THR A 1 81 ? 19.453 -1.197 -5.246 1.00 79.19 81 THR A CA 1
ATOM 639 C C . THR A 1 81 ? 18.039 -1.693 -5.559 1.00 79.19 81 THR A C 1
ATOM 641 O O . THR A 1 81 ? 17.751 -2.884 -5.463 1.00 79.19 81 THR A O 1
ATOM 644 N N . ASN A 1 82 ? 17.143 -0.767 -5.906 1.00 80.69 82 ASN A N 1
ATOM 645 C CA . ASN A 1 82 ? 15.771 -1.020 -6.374 1.00 80.69 82 ASN A CA 1
ATOM 646 C C . ASN A 1 82 ? 14.797 -1.702 -5.386 1.00 80.69 82 ASN A C 1
ATOM 648 O O . ASN A 1 82 ? 13.600 -1.721 -5.637 1.00 80.69 82 ASN A O 1
ATOM 652 N N . ALA A 1 83 ? 15.246 -2.175 -4.221 1.00 83.62 83 ALA A N 1
ATOM 653 C CA . ALA A 1 83 ? 14.372 -2.778 -3.204 1.00 83.62 83 ALA A CA 1
ATOM 654 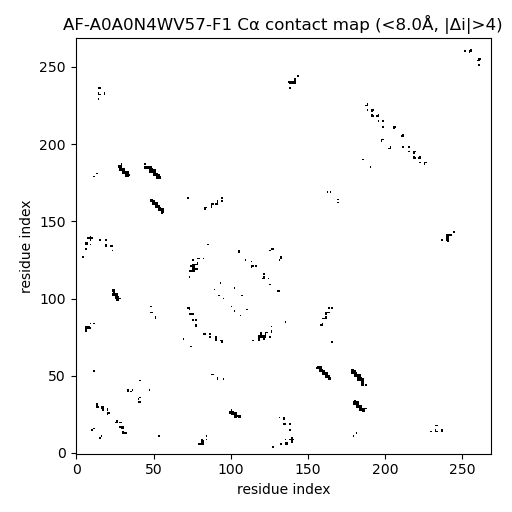C C . ALA A 1 83 ? 13.713 -1.775 -2.241 1.00 83.62 83 ALA A C 1
ATOM 656 O O . ALA A 1 83 ? 13.001 -2.174 -1.316 1.00 83.62 83 ALA A O 1
ATOM 657 N N . CYS A 1 84 ? 13.951 -0.477 -2.437 1.00 82.25 84 CYS A N 1
ATOM 658 C CA . CYS A 1 84 ? 13.556 0.594 -1.523 1.00 82.25 84 CYS A CA 1
ATOM 659 C C . CYS A 1 84 ? 12.047 0.602 -1.213 1.00 82.25 84 CYS A C 1
ATOM 661 O O . CYS A 1 84 ? 11.678 0.734 -0.050 1.00 82.25 84 CYS A O 1
ATOM 663 N N . ALA A 1 85 ? 11.180 0.366 -2.205 1.00 85.44 85 ALA A N 1
ATOM 664 C CA . ALA A 1 85 ? 9.728 0.267 -2.007 1.00 85.44 85 ALA A CA 1
ATOM 665 C C . ALA A 1 85 ? 9.335 -0.853 -1.021 1.00 85.44 85 ALA A C 1
ATOM 667 O O . ALA A 1 85 ? 8.609 -0.631 -0.051 1.00 85.44 85 ALA A O 1
ATOM 668 N N . THR A 1 86 ? 9.849 -2.067 -1.235 1.00 91.19 86 THR A N 1
ATOM 669 C CA . THR A 1 86 ? 9.564 -3.214 -0.360 1.00 91.19 86 THR A CA 1
ATOM 670 C C . THR A 1 86 ? 10.162 -3.034 1.021 1.00 91.19 86 THR A C 1
ATOM 672 O O . THR A 1 86 ? 9.515 -3.344 2.018 1.00 91.19 86 THR A O 1
ATOM 675 N N . GLN A 1 87 ? 11.379 -2.510 1.097 1.00 90.00 87 GLN A N 1
ATOM 676 C CA . GLN A 1 87 ? 12.035 -2.288 2.370 1.00 90.00 87 GLN A CA 1
ATOM 677 C C . GLN A 1 87 ? 11.325 -1.222 3.207 1.00 90.00 87 GLN A C 1
ATOM 679 O O . GLN A 1 87 ? 11.201 -1.394 4.418 1.00 90.00 87 GLN A O 1
ATOM 684 N N . ALA A 1 88 ? 10.807 -0.170 2.570 1.00 87.94 88 ALA A N 1
ATOM 685 C CA . ALA A 1 88 ? 9.986 0.839 3.221 1.00 87.94 88 ALA A CA 1
ATOM 686 C C . ALA A 1 88 ? 8.727 0.222 3.856 1.00 87.94 88 ALA A C 1
ATOM 688 O O . ALA A 1 88 ? 8.477 0.379 5.052 1.00 87.94 88 ALA A O 1
ATOM 689 N N . ILE A 1 89 ? 7.979 -0.569 3.081 1.00 91.56 89 ILE A N 1
ATOM 690 C CA . ILE A 1 89 ? 6.801 -1.293 3.579 1.00 91.56 89 ILE A CA 1
ATOM 691 C C . ILE A 1 89 ? 7.162 -2.229 4.736 1.00 91.56 89 ILE A C 1
ATOM 693 O O . ILE A 1 89 ? 6.475 -2.242 5.754 1.00 91.56 89 ILE A O 1
ATOM 697 N N . ILE A 1 90 ? 8.237 -3.005 4.611 1.00 92.50 90 ILE A N 1
ATOM 698 C CA . ILE A 1 90 ? 8.637 -3.964 5.645 1.00 92.50 90 ILE A CA 1
ATOM 699 C C . ILE A 1 90 ? 9.055 -3.241 6.925 1.00 92.50 90 ILE A C 1
ATOM 701 O O . ILE A 1 90 ? 8.572 -3.591 7.997 1.00 92.50 90 ILE A O 1
ATOM 705 N N . ASN A 1 91 ? 9.888 -2.204 6.832 1.00 91.00 91 ASN A N 1
ATOM 706 C CA . ASN A 1 91 ? 10.260 -1.397 7.994 1.00 91.00 91 ASN A CA 1
ATOM 707 C C . ASN A 1 91 ? 9.031 -0.786 8.679 1.00 91.00 91 ASN A C 1
ATOM 709 O O . ASN A 1 91 ? 9.004 -0.710 9.905 1.00 91.00 91 ASN A O 1
ATOM 713 N N . LEU A 1 92 ? 7.994 -0.412 7.924 1.00 91.94 92 LEU A N 1
ATOM 714 C CA . LEU A 1 92 ? 6.726 0.039 8.495 1.00 91.94 92 LEU A CA 1
ATOM 715 C C . LEU A 1 92 ? 6.019 -1.084 9.253 1.00 91.94 92 LEU A C 1
ATOM 717 O O . LEU A 1 92 ? 5.792 -0.989 10.458 1.00 91.94 92 LEU A O 1
ATOM 721 N N . LEU A 1 93 ? 5.696 -2.165 8.546 1.00 93.88 93 LEU A N 1
ATOM 722 C CA . LEU A 1 93 ? 4.856 -3.248 9.045 1.00 93.88 93 LEU A CA 1
ATOM 723 C C . LEU A 1 93 ? 5.454 -3.972 10.252 1.00 93.88 93 LEU A C 1
ATOM 725 O O . LEU A 1 93 ? 4.719 -4.377 11.148 1.00 93.88 93 LEU A O 1
ATOM 729 N N . MET A 1 94 ? 6.780 -4.110 10.311 1.00 92.31 94 MET A N 1
ATOM 730 C CA . MET A 1 94 ? 7.456 -4.789 11.423 1.00 92.31 94 MET A CA 1
ATOM 731 C C . MET A 1 94 ? 7.321 -4.057 12.762 1.00 92.31 94 MET A C 1
ATOM 733 O O . MET A 1 94 ? 7.579 -4.652 13.807 1.00 92.31 94 MET A O 1
ATOM 737 N N . ASN A 1 95 ? 6.903 -2.791 12.731 1.00 90.50 95 ASN A N 1
ATOM 738 C CA . ASN A 1 95 ? 6.667 -1.958 13.904 1.00 90.50 95 ASN A CA 1
ATOM 739 C C . ASN A 1 95 ? 5.171 -1.720 14.184 1.00 90.50 95 ASN A C 1
ATOM 741 O O . ASN A 1 95 ? 4.832 -1.049 15.159 1.00 90.50 95 ASN A O 1
ATOM 745 N N . VAL A 1 96 ? 4.265 -2.262 13.362 1.00 91.06 96 VAL A N 1
ATOM 746 C CA . VAL A 1 96 ? 2.819 -2.175 13.599 1.00 91.06 96 VAL A CA 1
ATOM 747 C C . VAL A 1 96 ? 2.411 -3.199 14.655 1.00 91.06 96 VAL A C 1
ATOM 749 O O . VAL A 1 96 ? 2.655 -4.395 14.509 1.00 91.06 96 VAL A O 1
ATOM 752 N N . ASN A 1 97 ? 1.754 -2.724 15.714 1.00 88.81 97 ASN A N 1
ATOM 753 C CA . ASN A 1 97 ? 1.209 -3.556 16.786 1.00 88.81 97 ASN A CA 1
ATOM 754 C C . ASN A 1 97 ? -0.306 -3.341 16.918 1.00 88.81 97 ASN A C 1
ATOM 756 O O . ASN A 1 97 ? -0.790 -2.802 17.913 1.00 88.81 97 ASN A O 1
ATOM 760 N N . ASP A 1 98 ? -1.046 -3.720 15.878 1.00 92.81 98 ASP A N 1
ATOM 761 C CA . ASP A 1 98 ? -2.510 -3.707 15.851 1.00 92.81 98 ASP A CA 1
ATOM 762 C C . ASP A 1 98 ? -3.013 -5.122 15.514 1.00 92.81 98 ASP A C 1
ATOM 764 O O . ASP A 1 98 ? -2.643 -5.648 14.464 1.00 92.81 98 ASP A O 1
ATOM 768 N N . PRO A 1 99 ? -3.860 -5.748 16.357 1.00 92.69 99 PRO A N 1
ATOM 769 C CA . PRO A 1 99 ? -4.412 -7.081 16.104 1.00 92.69 99 PRO A CA 1
ATOM 770 C C . PRO A 1 99 ? -5.183 -7.229 14.786 1.00 92.69 99 PRO A C 1
ATOM 772 O O . PRO A 1 99 ? -5.396 -8.352 14.331 1.00 92.69 99 PRO A O 1
ATOM 775 N N . LYS A 1 100 ? -5.641 -6.122 14.188 1.00 92.94 100 LYS A N 1
ATOM 776 C CA . LYS A 1 100 ? -6.313 -6.128 12.881 1.00 92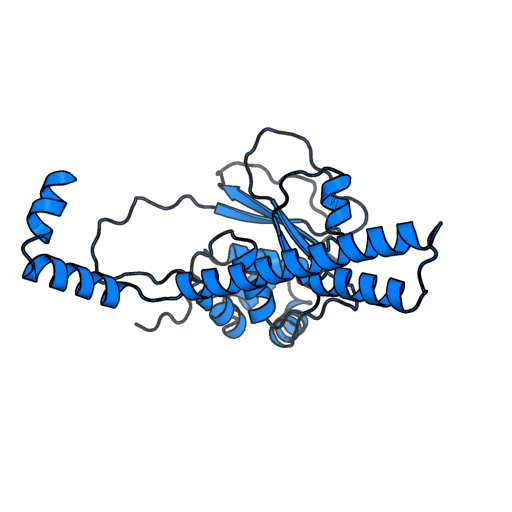.94 100 LYS A CA 1
ATOM 777 C C . LYS A 1 100 ? -5.345 -6.324 11.719 1.00 92.94 100 LYS A C 1
ATOM 779 O O . LYS A 1 100 ? -5.772 -6.758 10.653 1.00 92.94 100 LYS A O 1
ATOM 784 N N . VAL A 1 101 ? -4.063 -6.016 11.913 1.00 96.25 101 VAL A N 1
ATOM 785 C CA . VAL A 1 101 ? -3.035 -6.130 10.878 1.00 96.25 101 VAL A CA 1
ATOM 786 C C . VAL A 1 101 ? -2.345 -7.478 11.009 1.00 96.25 101 VAL A C 1
ATOM 788 O O . VAL A 1 101 ? -1.677 -7.759 12.004 1.00 96.25 101 VAL A O 1
ATOM 791 N N . LYS A 1 102 ? -2.485 -8.320 9.985 1.00 96.88 102 LYS A N 1
ATOM 792 C CA . LYS A 1 102 ? -1.805 -9.619 9.925 1.00 96.88 102 LYS A CA 1
ATOM 793 C C . LYS A 1 102 ? -0.692 -9.540 8.898 1.00 96.88 102 LYS A C 1
ATOM 795 O O . LYS A 1 102 ? -0.947 -9.175 7.757 1.00 96.88 102 LYS A O 1
ATOM 800 N N . LEU A 1 103 ? 0.530 -9.894 9.289 1.00 95.88 103 LEU A N 1
ATOM 801 C CA . LEU A 1 103 ? 1.703 -9.818 8.410 1.00 95.88 103 LEU A CA 1
ATOM 802 C C . LEU A 1 103 ? 1.726 -10.917 7.337 1.00 95.88 103 LEU A C 1
ATOM 804 O O . LEU A 1 103 ? 2.362 -10.743 6.300 1.00 95.88 103 LEU A O 1
ATOM 808 N N . GLY A 1 104 ? 1.049 -12.037 7.594 1.00 95.50 104 GLY A N 1
ATOM 809 C CA . GLY A 1 104 ? 1.111 -13.218 6.741 1.00 95.50 104 GLY A CA 1
ATOM 810 C C . GLY A 1 104 ? 2.405 -14.010 6.939 1.00 95.50 104 GLY A C 1
ATOM 811 O O . GLY A 1 104 ? 3.408 -13.506 7.446 1.00 95.50 104 GLY A O 1
ATOM 812 N N . SER A 1 105 ? 2.395 -15.275 6.517 1.00 95.62 105 SER A N 1
ATOM 813 C CA . SER A 1 105 ? 3.485 -16.218 6.804 1.00 95.62 105 SER A CA 1
ATOM 814 C C . SER A 1 105 ? 4.841 -15.766 6.264 1.00 95.62 105 SER A C 1
ATOM 816 O O . SER A 1 105 ? 5.852 -15.940 6.935 1.00 95.62 105 SER A O 1
ATOM 818 N N . VAL A 1 106 ? 4.880 -15.143 5.081 1.00 94.00 106 VAL A N 1
ATOM 819 C CA . VAL A 1 106 ? 6.134 -14.707 4.445 1.00 94.00 106 VAL A CA 1
ATOM 820 C C . VAL A 1 106 ? 6.858 -13.666 5.298 1.00 94.00 106 VAL A C 1
ATOM 822 O O . VAL A 1 106 ? 8.064 -13.778 5.526 1.00 94.00 106 VAL A O 1
ATOM 825 N N . LEU A 1 107 ? 6.130 -12.658 5.781 1.00 96.12 107 LEU A N 1
ATOM 826 C CA . LEU A 1 107 ? 6.717 -11.593 6.588 1.00 96.12 107 LEU A CA 1
ATOM 827 C C . LEU A 1 107 ? 6.902 -12.016 8.047 1.00 96.12 107 LEU A C 1
ATOM 829 O O . LEU A 1 107 ? 7.865 -11.580 8.672 1.00 96.12 107 LEU A O 1
ATOM 833 N N . GLU A 1 108 ? 6.050 -12.889 8.588 1.00 95.75 108 GLU A N 1
ATOM 834 C CA . GLU A 1 108 ? 6.241 -13.464 9.926 1.00 95.75 108 GLU A CA 1
ATOM 835 C C . GLU A 1 108 ? 7.512 -14.315 10.005 1.00 95.75 108 GLU A C 1
ATOM 837 O O . GLU A 1 108 ? 8.317 -14.105 10.912 1.00 95.75 108 GLU A O 1
ATOM 842 N N . GLU A 1 109 ? 7.743 -15.194 9.022 1.00 94.94 109 GLU A N 1
ATOM 843 C CA . GLU A 1 109 ? 8.972 -15.990 8.904 1.00 94.94 109 GLU A CA 1
ATOM 844 C C . GLU A 1 109 ? 10.213 -15.084 8.856 1.00 94.94 109 GLU A C 1
ATOM 846 O O . GLU A 1 109 ? 11.178 -15.296 9.597 1.00 94.94 109 GLU A O 1
ATOM 851 N N . TYR A 1 110 ? 10.179 -14.039 8.019 1.00 95.81 110 TYR A N 1
ATOM 852 C CA . TYR A 1 110 ? 11.268 -13.065 7.934 1.00 95.81 110 TYR A CA 1
ATOM 853 C C . TYR A 1 110 ? 11.482 -12.335 9.267 1.00 95.81 110 TYR A C 1
ATOM 855 O O . TYR A 1 110 ? 12.616 -12.246 9.741 1.00 95.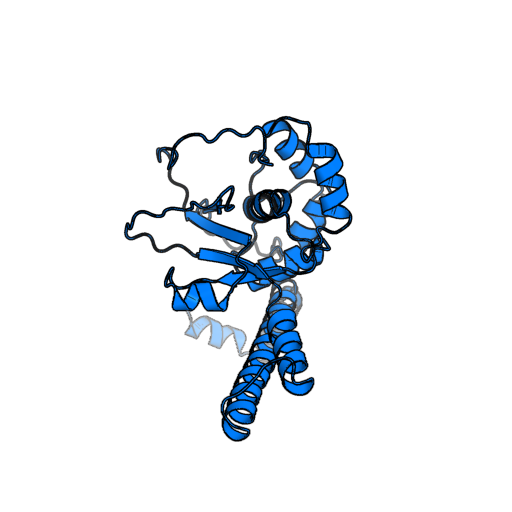81 110 TYR A O 1
ATOM 863 N N . ARG A 1 111 ? 10.408 -11.851 9.904 1.00 93.81 111 ARG A N 1
ATOM 864 C CA . ARG A 1 111 ? 10.466 -11.154 11.195 1.00 93.81 111 ARG A CA 1
ATOM 865 C C . ARG A 1 111 ? 11.096 -12.028 12.266 1.00 93.81 111 ARG A C 1
ATOM 867 O O . ARG A 1 111 ? 11.969 -11.564 12.994 1.00 93.81 111 ARG A O 1
ATOM 874 N N . ASP A 1 112 ? 10.660 -13.277 12.381 1.00 93.56 112 ASP A N 1
ATOM 875 C CA . ASP A 1 112 ? 11.131 -14.175 13.430 1.00 93.56 112 ASP A CA 1
ATOM 876 C C . ASP A 1 112 ? 12.611 -14.510 13.291 1.00 93.56 112 ASP A C 1
ATOM 878 O O . ASP A 1 112 ? 13.306 -14.592 14.307 1.00 93.56 112 ASP A O 1
ATOM 882 N N . PHE A 1 113 ? 13.104 -14.599 12.057 1.00 93.19 113 PHE A N 1
ATOM 883 C CA . PHE A 1 113 ? 14.526 -14.747 11.775 1.00 93.19 113 PHE A CA 1
ATOM 884 C C . PHE A 1 113 ? 15.318 -13.455 12.042 1.00 93.19 113 PHE A C 1
ATOM 886 O O . PHE A 1 113 ? 16.397 -13.483 12.632 1.00 93.19 113 PHE A O 1
ATOM 893 N N . ALA A 1 114 ? 14.787 -12.308 11.615 1.00 92.69 114 ALA A N 1
ATOM 894 C CA . ALA A 1 114 ? 15.519 -11.045 11.551 1.00 92.69 114 ALA A CA 1
ATOM 895 C C . ALA A 1 114 ? 15.399 -10.174 12.822 1.00 92.69 114 ALA A C 1
ATOM 897 O O . ALA A 1 114 ? 16.165 -9.226 13.009 1.00 92.69 114 ALA A O 1
ATOM 898 N N . LYS A 1 115 ? 14.461 -10.456 13.735 1.00 88.19 115 LYS A N 1
ATOM 899 C CA . LYS A 1 115 ? 14.1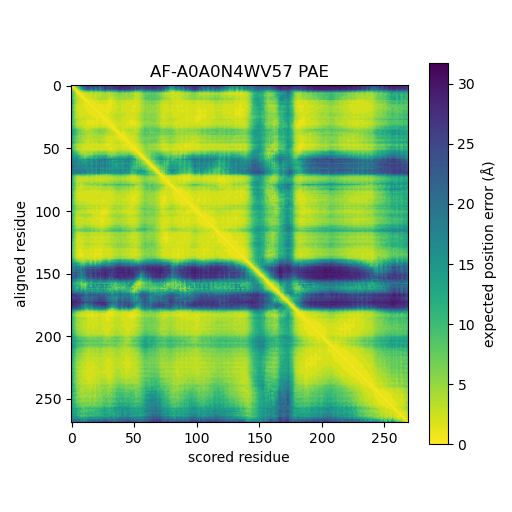87 -9.575 14.888 1.00 88.19 115 LYS A CA 1
ATOM 900 C C . LYS A 1 115 ? 15.368 -9.402 15.849 1.00 88.19 115 LYS A C 1
ATOM 902 O O . LYS A 1 115 ? 15.490 -8.332 16.435 1.00 88.19 115 LYS A O 1
ATOM 907 N N . GLN A 1 116 ? 16.254 -10.394 15.984 1.00 88.50 116 GLN A N 1
ATOM 908 C CA . GLN A 1 116 ? 17.373 -10.364 16.947 1.00 88.50 116 GLN A CA 1
ATOM 909 C C . GLN A 1 116 ? 18.741 -10.010 16.343 1.00 88.50 116 GLN A C 1
ATOM 911 O O . GLN A 1 116 ? 19.734 -10.014 17.067 1.00 88.50 116 GLN A O 1
ATOM 916 N N . ILE A 1 117 ? 18.815 -9.722 15.042 1.00 90.56 117 ILE A N 1
ATOM 917 C CA . ILE A 1 117 ? 20.078 -9.373 14.371 1.00 90.56 117 ILE A CA 1
ATOM 918 C C . ILE A 1 117 ? 20.152 -7.871 14.081 1.00 90.56 117 ILE A C 1
ATOM 920 O O . ILE A 1 117 ? 19.143 -7.165 14.137 1.00 90.56 117 ILE A O 1
ATOM 924 N N . ASP A 1 118 ? 21.355 -7.380 13.792 1.00 89.50 118 ASP A N 1
ATOM 925 C CA . ASP A 1 118 ? 21.605 -5.963 13.536 1.00 89.50 118 ASP A CA 1
ATOM 926 C C . ASP A 1 118 ? 20.952 -5.476 12.222 1.00 89.50 118 ASP A C 1
ATOM 928 O O . ASP A 1 118 ? 20.699 -6.279 11.316 1.00 89.50 118 ASP A O 1
ATOM 932 N N . PRO A 1 119 ? 20.683 -4.164 12.074 1.00 88.38 119 PRO A N 1
ATOM 933 C CA . PRO A 1 119 ? 20.023 -3.612 10.890 1.00 88.38 119 PRO A CA 1
ATOM 934 C C . PRO A 1 119 ? 20.664 -3.945 9.540 1.00 88.38 119 PRO A C 1
ATOM 936 O O . PRO A 1 119 ? 19.932 -4.136 8.565 1.00 88.38 119 PRO A O 1
ATOM 939 N N . ALA A 1 120 ? 21.995 -4.030 9.463 1.00 87.50 120 ALA A N 1
ATOM 940 C CA . ALA A 1 120 ? 22.685 -4.367 8.220 1.00 87.50 120 ALA A CA 1
ATOM 941 C C . ALA A 1 120 ? 22.446 -5.838 7.860 1.00 87.50 120 ALA A C 1
ATOM 943 O O . ALA A 1 120 ? 22.072 -6.151 6.727 1.00 87.50 120 ALA A O 1
ATOM 944 N N . SER A 1 121 ? 22.544 -6.734 8.846 1.00 91.75 121 SER A N 1
ATOM 945 C CA . SER A 1 121 ? 22.202 -8.147 8.673 1.00 91.75 121 SER A CA 1
ATOM 946 C C . SER A 1 121 ? 20.725 -8.349 8.313 1.00 91.75 121 SER A C 1
ATOM 948 O O . SER A 1 121 ? 20.423 -9.153 7.433 1.00 91.75 121 SER A O 1
ATOM 950 N N . ARG A 1 122 ? 19.790 -7.588 8.904 1.00 93.31 122 ARG A N 1
ATOM 951 C CA . ARG A 1 122 ? 18.359 -7.621 8.522 1.00 93.31 122 ARG A CA 1
ATOM 952 C C . ARG A 1 122 ? 18.152 -7.275 7.047 1.00 93.31 122 ARG A C 1
ATOM 954 O O . ARG A 1 122 ? 17.357 -7.937 6.375 1.00 93.31 122 ARG A O 1
ATOM 961 N N . GLY A 1 123 ? 18.876 -6.271 6.550 1.00 89.62 123 GLY A N 1
ATOM 962 C CA . GLY A 1 123 ? 18.900 -5.894 5.137 1.00 89.62 123 GLY A CA 1
ATOM 963 C C . GLY A 1 123 ? 19.426 -7.010 4.238 1.00 89.62 123 GLY A C 1
ATOM 964 O O . GLY A 1 123 ? 18.810 -7.328 3.223 1.00 89.62 123 GLY A O 1
ATOM 965 N N . LEU A 1 124 ? 20.522 -7.661 4.638 1.00 90.75 124 LEU A N 1
ATOM 966 C CA . LEU A 1 124 ? 21.116 -8.774 3.890 1.00 90.75 124 LEU A CA 1
ATOM 967 C C . LEU A 1 124 ? 20.204 -10.008 3.839 1.00 90.75 124 LEU A C 1
ATOM 969 O O . LEU A 1 124 ? 20.119 -10.692 2.820 1.00 90.75 124 LEU A O 1
ATOM 973 N N . VAL A 1 125 ? 19.501 -10.309 4.928 1.00 93.62 125 VAL A N 1
ATOM 974 C CA . VAL A 1 125 ? 18.502 -11.386 4.938 1.00 93.62 125 VAL A CA 1
ATOM 975 C C . VAL A 1 125 ? 17.349 -11.039 4.003 1.00 93.62 125 VAL A C 1
ATOM 977 O O . VAL A 1 125 ? 16.912 -11.889 3.230 1.00 93.62 125 VAL A O 1
ATOM 980 N N . LEU A 1 126 ? 16.887 -9.786 4.036 1.00 93.06 126 LEU A N 1
ATOM 981 C CA . LEU A 1 126 ? 15.816 -9.314 3.166 1.00 93.06 126 LEU A CA 1
ATOM 982 C C . LEU A 1 126 ? 16.202 -9.438 1.688 1.00 93.06 126 LEU A C 1
ATOM 984 O O . LEU A 1 126 ? 15.431 -9.990 0.906 1.00 93.06 126 LEU A O 1
ATOM 988 N N . SER A 1 127 ? 17.405 -8.992 1.312 1.00 90.06 127 SER A N 1
ATOM 989 C CA . SER A 1 127 ? 17.873 -9.034 -0.078 1.00 90.06 127 SER A CA 1
ATOM 990 C C . SER A 1 127 ? 17.950 -10.450 -0.647 1.00 90.06 127 SER A C 1
ATOM 992 O O . SER A 1 127 ? 17.777 -10.637 -1.850 1.00 90.06 127 SER A O 1
ATOM 994 N N . ASN A 1 128 ? 18.198 -11.435 0.221 1.00 91.12 128 ASN A N 1
ATOM 995 C CA . ASN A 1 128 ? 18.301 -12.850 -0.131 1.00 91.12 128 ASN A CA 1
ATOM 996 C C . ASN A 1 128 ? 16.977 -13.618 0.030 1.00 91.12 128 ASN A C 1
ATOM 998 O O . ASN A 1 128 ? 16.919 -14.810 -0.269 1.00 91.12 128 ASN A O 1
ATOM 1002 N N . CYS A 1 129 ? 15.900 -12.968 0.483 1.00 93.00 129 CYS A N 1
ATOM 1003 C CA . CYS A 1 129 ? 14.607 -13.618 0.634 1.00 93.00 129 CYS A CA 1
ATOM 1004 C C . CYS A 1 129 ? 13.916 -13.767 -0.728 1.00 93.00 129 CYS A C 1
ATOM 1006 O O . CYS A 1 129 ? 13.300 -12.834 -1.246 1.00 93.00 129 CYS A O 1
ATOM 1008 N N . GLU A 1 130 ? 13.989 -14.968 -1.300 1.00 92.62 130 GLU A N 1
ATOM 1009 C CA . GLU A 1 130 ? 13.422 -15.247 -2.619 1.00 92.62 130 GLU A CA 1
ATOM 1010 C C . GLU A 1 130 ? 11.908 -15.009 -2.680 1.00 92.62 130 GLU A C 1
ATOM 1012 O O . GLU A 1 130 ? 11.443 -14.383 -3.627 1.00 92.62 130 GLU A O 1
ATOM 1017 N N . LYS A 1 131 ? 11.146 -15.430 -1.660 1.00 93.56 131 LYS A N 1
ATOM 1018 C CA . LYS A 1 131 ? 9.687 -15.223 -1.613 1.00 93.56 131 LYS A CA 1
ATOM 1019 C C . LYS A 1 131 ? 9.329 -13.736 -1.728 1.00 93.56 131 LYS A C 1
ATOM 1021 O O . LYS A 1 131 ? 8.482 -13.364 -2.534 1.00 93.56 131 LYS A O 1
ATOM 1026 N N . ILE A 1 132 ? 10.007 -12.883 -0.956 1.00 94.88 132 ILE A N 1
ATOM 1027 C CA . ILE A 1 132 ? 9.773 -11.433 -0.968 1.00 94.88 132 ILE A CA 1
ATOM 1028 C C . ILE A 1 132 ? 10.194 -10.836 -2.316 1.00 94.88 132 ILE A C 1
ATOM 1030 O O . ILE A 1 132 ? 9.435 -10.072 -2.911 1.00 94.88 132 ILE A O 1
ATOM 1034 N N . ARG A 1 133 ? 11.367 -11.220 -2.834 1.00 94.00 133 ARG A N 1
ATOM 1035 C CA . ARG A 1 133 ? 11.868 -10.742 -4.130 1.00 94.00 133 ARG A CA 1
ATOM 1036 C C . ARG A 1 133 ? 10.954 -11.141 -5.291 1.00 94.00 133 ARG A C 1
ATOM 1038 O O . ARG A 1 133 ? 10.720 -10.332 -6.182 1.00 94.00 133 ARG A O 1
ATOM 1045 N N . GLN A 1 134 ? 10.410 -12.358 -5.285 1.00 92.31 134 GLN A N 1
ATOM 1046 C CA . GLN A 1 134 ? 9.466 -12.822 -6.307 1.00 92.31 134 GLN A CA 1
ATOM 1047 C C . GLN A 1 134 ? 8.180 -11.990 -6.302 1.00 92.31 134 GLN A C 1
ATOM 1049 O O . GLN A 1 134 ? 7.723 -11.577 -7.368 1.00 92.31 134 GLN A O 1
ATOM 1054 N N . VAL A 1 135 ? 7.620 -11.702 -5.121 1.00 93.06 135 VAL A N 1
ATOM 1055 C CA . VAL A 1 135 ? 6.446 -10.824 -5.005 1.00 93.06 135 VAL A CA 1
ATOM 1056 C C . VAL A 1 135 ? 6.785 -9.429 -5.519 1.00 93.06 135 VAL A C 1
ATOM 1058 O O . VAL A 1 135 ? 6.081 -8.947 -6.399 1.00 93.06 135 VAL A O 1
ATOM 1061 N N . HIS A 1 136 ? 7.882 -8.825 -5.057 1.00 92.75 136 HIS A N 1
ATOM 1062 C CA . HIS A 1 136 ? 8.345 -7.513 -5.517 1.00 92.75 136 HIS A CA 1
ATOM 1063 C C . HIS A 1 136 ? 8.472 -7.455 -7.049 1.00 92.75 136 HIS A C 1
ATOM 1065 O O . HIS A 1 136 ? 7.799 -6.656 -7.697 1.00 92.75 136 HIS A O 1
ATOM 1071 N N . ASN A 1 137 ? 9.255 -8.359 -7.647 1.00 91.12 137 ASN A N 1
ATOM 1072 C CA . ASN A 1 137 ? 9.498 -8.376 -9.092 1.00 91.12 137 ASN A CA 1
ATOM 1073 C C . ASN A 1 137 ? 8.224 -8.673 -9.906 1.00 91.12 137 ASN A C 1
ATOM 1075 O O . ASN A 1 137 ? 8.163 -8.350 -11.089 1.00 91.12 137 ASN A O 1
ATOM 1079 N N . SER A 1 138 ? 7.183 -9.261 -9.304 1.00 89.69 138 SER A N 1
ATOM 1080 C CA . SER A 1 138 ? 5.911 -9.501 -10.000 1.00 89.69 138 SER A CA 1
ATOM 1081 C C . SER A 1 138 ? 5.139 -8.217 -10.338 1.00 89.69 138 SER A C 1
ATOM 1083 O O . SER A 1 138 ? 4.248 -8.263 -11.189 1.00 89.69 138 SER A O 1
ATOM 1085 N N . PHE A 1 139 ? 5.505 -7.091 -9.715 1.00 86.62 139 PHE A N 1
ATOM 1086 C CA . PHE A 1 139 ? 4.963 -5.753 -9.975 1.00 86.62 139 PHE A CA 1
ATOM 1087 C C . PHE A 1 139 ? 5.882 -4.888 -10.849 1.00 86.62 139 PHE A C 1
ATOM 1089 O O . PHE A 1 139 ? 5.573 -3.723 -11.105 1.00 86.62 139 PHE A O 1
ATOM 1096 N N . ALA A 1 140 ? 6.996 -5.447 -11.329 1.00 80.94 140 ALA A N 1
ATOM 1097 C CA . ALA A 1 140 ? 7.874 -4.780 -12.276 1.00 80.94 140 ALA A CA 1
ATOM 1098 C C . ALA A 1 140 ? 7.179 -4.565 -13.624 1.00 80.94 140 ALA A C 1
ATOM 1100 O O . ALA A 1 140 ? 6.379 -5.393 -14.077 1.00 80.94 140 ALA A O 1
ATOM 1101 N N . ARG A 1 141 ? 7.546 -3.486 -14.319 1.00 71.12 141 ARG A N 1
ATOM 1102 C CA . ARG A 1 141 ? 7.162 -3.319 -15.724 1.00 71.12 141 ARG A CA 1
ATOM 1103 C C . ARG A 1 141 ? 7.914 -4.343 -16.588 1.00 71.12 141 ARG A C 1
ATOM 1105 O O . ARG A 1 141 ? 9.118 -4.514 -16.392 1.00 71.12 141 ARG A O 1
ATOM 1112 N N . PRO A 1 142 ? 7.253 -4.987 -17.569 1.00 64.62 142 PRO A N 1
ATOM 1113 C CA . PRO A 1 142 ? 7.924 -5.819 -18.555 1.00 64.62 142 PRO A CA 1
ATOM 1114 C C . PRO A 1 142 ? 9.018 -5.012 -19.251 1.00 64.62 142 PRO A C 1
ATOM 1116 O O . PRO A 1 142 ? 8.748 -3.985 -19.875 1.00 64.62 142 PRO A O 1
ATOM 1119 N N . THR A 1 143 ? 10.262 -5.462 -19.137 1.00 58.88 143 THR A N 1
ATOM 1120 C CA . THR A 1 143 ? 11.381 -4.833 -19.832 1.00 58.88 143 THR A CA 1
ATOM 1121 C C . THR A 1 143 ? 11.440 -5.391 -21.253 1.00 58.88 143 THR A C 1
ATOM 1123 O O . THR A 1 143 ? 11.640 -6.590 -21.458 1.00 58.88 143 THR A O 1
ATOM 1126 N N . PHE A 1 144 ? 11.230 -4.537 -22.255 1.00 56.78 144 PHE A N 1
ATOM 1127 C CA . PHE A 1 144 ? 11.262 -4.930 -23.666 1.00 56.78 144 PHE A CA 1
ATOM 1128 C C . PHE A 1 144 ? 12.710 -4.989 -24.169 1.00 56.78 144 PHE A C 1
ATOM 1130 O O . PHE A 1 144 ? 13.161 -4.103 -24.882 1.00 56.78 144 PHE A O 1
ATOM 1137 N N . TYR A 1 145 ? 13.448 -6.032 -23.790 1.00 50.25 145 TYR A N 1
ATOM 1138 C CA . TYR A 1 145 ? 14.859 -6.190 -24.171 1.00 50.25 145 TYR A CA 1
ATOM 1139 C C . TYR A 1 145 ? 15.099 -6.410 -25.680 1.00 50.25 145 TYR A C 1
ATOM 1141 O O . TYR A 1 145 ? 16.229 -6.277 -26.132 1.00 50.25 145 TYR A O 1
ATOM 1149 N N . GLU A 1 146 ? 14.076 -6.753 -26.472 1.00 45.72 146 GLU A N 1
ATOM 1150 C CA . GLU A 1 146 ? 14.238 -7.062 -27.908 1.00 45.72 146 GLU A CA 1
ATOM 1151 C C . GLU A 1 146 ? 14.180 -5.840 -28.838 1.00 45.72 146 GLU A C 1
ATOM 1153 O O . GLU A 1 146 ? 14.498 -5.948 -30.022 1.00 45.72 146 GLU A O 1
ATOM 1158 N N . LEU A 1 147 ? 13.785 -4.673 -28.330 1.00 44.31 147 LEU A N 1
ATOM 1159 C CA . LEU A 1 147 ? 13.791 -3.427 -29.087 1.00 44.31 147 LEU A CA 1
ATOM 1160 C C . LEU A 1 147 ? 14.931 -2.577 -28.538 1.00 44.31 147 LEU A C 1
ATOM 1162 O O . LEU A 1 147 ? 14.764 -1.929 -27.511 1.00 44.31 147 LEU A O 1
ATOM 1166 N N . ASP A 1 148 ? 16.074 -2.601 -29.225 1.00 40.16 148 ASP A N 1
ATOM 1167 C CA . ASP A 1 148 ? 17.290 -1.803 -28.980 1.00 40.16 148 ASP A CA 1
ATOM 1168 C C . ASP A 1 148 ? 17.019 -0.293 -29.216 1.00 40.16 148 ASP A C 1
ATOM 1170 O O . ASP A 1 148 ? 17.664 0.402 -30.001 1.00 40.16 148 ASP A O 1
ATOM 1174 N N . LEU A 1 149 ? 15.953 0.223 -28.605 1.00 46.66 149 LEU A N 1
ATOM 1175 C CA . LEU A 1 149 ? 15.586 1.624 -28.593 1.00 46.66 149 LEU A CA 1
ATOM 1176 C C . LEU A 1 149 ? 16.491 2.278 -27.561 1.00 46.66 149 LEU A C 1
ATOM 1178 O O . LEU A 1 149 ? 16.412 1.928 -26.388 1.00 46.66 149 LEU A O 1
ATOM 1182 N N . ASN A 1 150 ? 17.350 3.191 -28.026 1.00 40.66 150 ASN A N 1
ATOM 1183 C CA . ASN A 1 150 ? 18.226 4.039 -27.216 1.00 40.66 150 ASN A CA 1
ATOM 1184 C C . ASN A 1 150 ? 17.603 4.319 -25.845 1.00 40.66 150 ASN A C 1
ATOM 1186 O O . ASN A 1 150 ? 16.698 5.151 -25.732 1.00 40.66 150 ASN A O 1
ATOM 1190 N N . MET A 1 151 ? 18.066 3.580 -24.834 1.00 43.56 151 MET A N 1
ATOM 1191 C CA . MET A 1 151 ? 17.591 3.725 -23.466 1.00 43.56 151 MET A CA 1
ATOM 1192 C C . MET A 1 151 ? 17.730 5.202 -23.083 1.00 43.56 151 MET A C 1
ATOM 1194 O O . MET A 1 151 ? 18.796 5.783 -23.329 1.00 43.56 151 MET A O 1
ATOM 1198 N N . PRO A 1 152 ? 16.685 5.836 -22.523 1.00 39.34 152 PRO A N 1
ATOM 1199 C CA . PRO A 1 152 ? 16.836 7.180 -21.995 1.00 39.34 152 PRO A CA 1
ATOM 1200 C C . PRO A 1 152 ? 17.998 7.192 -20.984 1.00 39.34 152 PRO A C 1
ATOM 1202 O O . PRO A 1 152 ? 18.242 6.186 -20.308 1.00 39.34 152 PRO A O 1
ATOM 1205 N N . PRO A 1 153 ? 18.767 8.292 -20.915 1.00 40.66 153 PRO A N 1
ATOM 1206 C CA . PRO A 1 153 ? 19.895 8.386 -19.999 1.00 40.66 153 PRO A CA 1
ATOM 1207 C C . PRO A 1 153 ? 19.402 8.181 -18.564 1.00 40.66 153 PRO A C 1
ATOM 1209 O O . PRO A 1 153 ? 18.296 8.608 -18.248 1.00 40.66 153 PRO A O 1
ATOM 1212 N N . SER A 1 154 ? 20.232 7.509 -17.754 1.00 46.91 154 SER A N 1
ATOM 1213 C CA . SER A 1 154 ? 20.069 7.213 -16.319 1.00 46.91 154 SER A CA 1
ATOM 1214 C C . SER A 1 154 ? 18.785 7.767 -15.693 1.00 46.91 154 SER A C 1
ATOM 1216 O O . SER A 1 154 ? 18.697 8.973 -15.448 1.00 46.91 154 SER A O 1
ATOM 1218 N N . GLU A 1 155 ? 17.818 6.892 -15.406 1.00 51.66 155 GLU A N 1
ATOM 1219 C CA . GLU A 1 155 ? 16.672 7.268 -14.577 1.00 51.66 155 GLU A CA 1
ATOM 1220 C C . GLU A 1 155 ? 17.167 7.871 -13.255 1.00 51.66 155 GLU A C 1
ATOM 1222 O O . GLU A 1 155 ? 18.162 7.429 -12.673 1.00 51.66 155 GLU A O 1
ATOM 1227 N N . ASP A 1 156 ? 16.497 8.933 -12.813 1.00 49.84 156 ASP A N 1
ATOM 1228 C CA . ASP A 1 156 ? 16.818 9.615 -11.567 1.00 49.84 156 ASP A CA 1
ATOM 1229 C C . ASP A 1 156 ? 16.756 8.636 -10.377 1.00 49.84 156 ASP A C 1
ATOM 1231 O O . ASP A 1 156 ? 15.805 7.869 -10.230 1.00 49.84 156 ASP A O 1
ATOM 1235 N N . ASN A 1 157 ? 17.756 8.679 -9.491 1.00 57.34 157 ASN A N 1
ATOM 1236 C CA . ASN A 1 157 ? 17.794 7.828 -8.299 1.00 57.34 157 ASN A CA 1
ATOM 1237 C C . ASN A 1 157 ? 16.799 8.333 -7.241 1.00 57.34 157 ASN A C 1
ATOM 1239 O O . ASN A 1 157 ? 17.112 9.218 -6.438 1.00 57.34 157 ASN A O 1
ATOM 1243 N N . TYR A 1 158 ? 15.600 7.759 -7.225 1.00 58.91 158 TYR A N 1
ATOM 1244 C CA . TYR A 1 158 ? 14.610 7.992 -6.176 1.00 58.91 158 TYR A CA 1
ATOM 1245 C C . TYR A 1 158 ? 14.803 7.031 -4.993 1.00 58.91 158 TYR A C 1
ATOM 1247 O O . TYR A 1 158 ? 15.144 5.858 -5.167 1.00 58.91 158 TYR A O 1
ATOM 1255 N N . HIS A 1 159 ? 14.579 7.525 -3.774 1.00 63.44 159 HIS A N 1
ATOM 1256 C CA . HIS A 1 159 ? 14.693 6.750 -2.540 1.00 63.44 159 HIS A CA 1
ATOM 1257 C C . HIS A 1 159 ? 13.414 6.858 -1.705 1.00 63.44 159 HIS A C 1
ATOM 1259 O O . HIS A 1 159 ? 12.811 7.929 -1.618 1.00 63.44 159 HIS A O 1
ATOM 1265 N N . PHE A 1 160 ? 13.011 5.746 -1.084 1.00 63.31 160 PHE A N 1
ATOM 1266 C CA . PHE A 1 160 ? 11.871 5.716 -0.170 1.00 63.31 160 PHE A CA 1
ATOM 1267 C C . PHE A 1 160 ? 12.356 5.829 1.276 1.00 63.31 160 PHE A C 1
ATOM 1269 O O . PHE A 1 160 ? 13.227 5.071 1.698 1.00 63.31 160 PHE A O 1
ATOM 1276 N N . ILE A 1 161 ? 11.750 6.733 2.042 1.00 66.81 161 ILE A N 1
ATOM 1277 C CA . ILE A 1 161 ? 11.864 6.787 3.503 1.00 66.81 161 ILE A CA 1
ATOM 1278 C C . ILE A 1 161 ? 10.524 6.392 4.112 1.00 66.81 161 ILE A C 1
ATOM 1280 O O . ILE A 1 161 ? 9.456 6.695 3.582 1.00 66.81 161 ILE A O 1
ATOM 1284 N N . THR A 1 162 ? 10.587 5.719 5.253 1.00 65.31 162 THR A N 1
ATOM 1285 C CA . THR A 1 162 ? 9.413 5.313 6.018 1.00 65.31 162 THR A CA 1
ATOM 1286 C C . THR A 1 162 ? 9.400 6.015 7.353 1.00 65.31 162 THR A C 1
ATOM 1288 O O . THR A 1 162 ? 10.361 5.929 8.116 1.00 65.31 162 THR A O 1
ATOM 1291 N N . PHE A 1 163 ? 8.275 6.644 7.657 1.00 66.69 163 PHE A N 1
ATOM 1292 C CA . PHE A 1 163 ? 7.989 7.189 8.969 1.00 66.69 163 PHE A CA 1
ATOM 1293 C C . PHE A 1 163 ? 6.987 6.278 9.662 1.00 66.69 163 PHE A C 1
ATOM 1295 O O . PHE A 1 163 ? 5.853 6.115 9.209 1.00 66.69 163 PHE A O 1
ATOM 1302 N N . VAL A 1 164 ? 7.414 5.692 10.774 1.00 57.44 164 VAL A N 1
ATOM 1303 C CA . VAL A 1 164 ? 6.545 4.909 11.648 1.00 57.44 164 VAL A CA 1
ATOM 1304 C C . VAL A 1 164 ? 6.306 5.717 12.919 1.00 57.44 164 VAL A C 1
ATOM 1306 O O . VAL A 1 164 ? 7.282 6.174 13.520 1.00 57.44 164 VAL A O 1
ATOM 1309 N N . PRO A 1 165 ? 5.053 5.904 13.363 1.00 52.69 165 PRO A N 1
ATOM 1310 C CA . PRO A 1 165 ? 4.779 6.488 14.665 1.00 52.69 165 PRO A CA 1
ATOM 1311 C C . PRO A 1 165 ? 5.242 5.524 15.771 1.00 52.69 165 PRO A C 1
ATOM 1313 O O . PRO A 1 165 ? 4.501 4.650 16.213 1.00 52.69 165 PRO A O 1
ATOM 1316 N N . VAL A 1 166 ? 6.486 5.676 16.230 1.00 40.72 166 VAL A N 1
ATOM 1317 C CA . VAL A 1 166 ? 7.012 4.987 17.419 1.00 40.72 166 VAL A CA 1
ATOM 1318 C C . VAL A 1 166 ? 6.858 5.932 18.609 1.00 40.72 166 VAL A C 1
ATOM 1320 O O . VAL A 1 166 ? 7.709 6.776 18.881 1.00 40.72 166 VAL A O 1
ATOM 1323 N N . GLY A 1 167 ? 5.721 5.828 19.299 1.00 36.53 167 GLY A N 1
ATOM 1324 C CA . GLY A 1 167 ? 5.307 6.827 20.287 1.00 36.53 167 GLY A CA 1
ATOM 1325 C C . GLY A 1 167 ? 4.742 8.094 19.626 1.00 36.53 167 GLY A C 1
ATOM 1326 O O . GLY A 1 167 ? 4.991 8.368 18.459 1.00 36.53 167 GLY A O 1
ATOM 1327 N N . ASN A 1 168 ? 3.925 8.852 20.366 1.00 29.31 168 ASN A N 1
ATOM 1328 C CA . ASN A 1 168 ? 3.022 9.919 19.881 1.00 29.31 168 ASN A CA 1
ATOM 1329 C C . ASN A 1 168 ? 3.665 11.163 19.208 1.00 29.31 168 ASN A C 1
ATOM 1331 O O . ASN A 1 168 ? 3.170 12.276 19.397 1.00 29.31 168 ASN A O 1
ATOM 1335 N N . LYS A 1 169 ? 4.756 11.063 18.443 1.00 26.62 169 LYS A N 1
ATOM 1336 C CA . LYS A 1 169 ? 5.325 12.214 17.727 1.00 26.62 169 LYS A CA 1
ATOM 1337 C C . LYS A 1 169 ? 5.886 11.834 16.361 1.00 26.62 169 LYS A C 1
ATOM 1339 O O . LYS A 1 169 ? 6.932 11.208 16.268 1.00 26.62 169 LYS A O 1
ATOM 1344 N N . VAL A 1 170 ? 5.250 12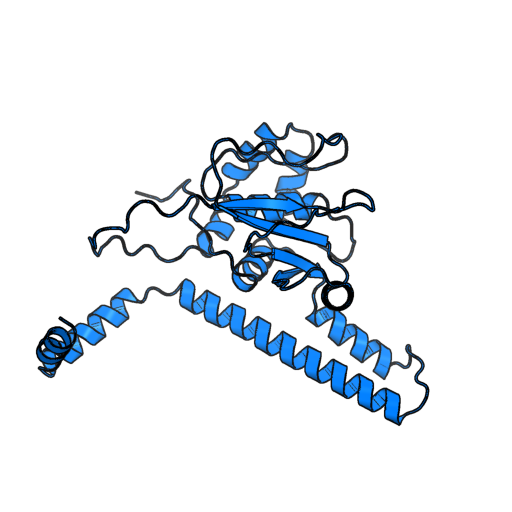.358 15.317 1.00 35.09 170 VAL A N 1
ATOM 1345 C CA . VAL A 1 170 ? 5.886 12.648 14.027 1.00 35.09 170 VAL A CA 1
ATOM 1346 C C . VAL A 1 170 ? 5.711 14.154 13.806 1.00 35.09 170 VAL A C 1
ATOM 1348 O O . VAL A 1 170 ? 4.615 14.675 14.003 1.00 35.09 170 VAL A O 1
ATOM 1351 N N . ARG A 1 171 ? 6.791 14.885 13.502 1.00 27.25 171 ARG A N 1
ATOM 1352 C CA . ARG A 1 171 ? 6.759 16.328 13.197 1.00 27.25 171 ARG A CA 1
ATOM 1353 C C . ARG A 1 171 ? 7.364 16.557 11.818 1.00 27.25 171 ARG A C 1
ATOM 1355 O O . ARG A 1 171 ? 8.438 16.031 11.548 1.00 27.25 171 ARG A O 1
ATOM 1362 N N . PHE A 1 172 ? 6.709 17.384 11.010 1.00 39.25 172 PHE A N 1
ATOM 1363 C CA . PHE A 1 172 ? 7.232 17.891 9.744 1.00 39.25 172 PHE A CA 1
ATOM 1364 C C . PHE A 1 172 ? 7.422 19.408 9.859 1.00 39.25 172 PHE A C 1
ATOM 1366 O O . PHE A 1 172 ? 6.575 20.085 10.439 1.00 39.25 172 PHE A O 1
ATOM 1373 N N . ASN A 1 173 ? 8.545 19.919 9.347 1.00 29.09 173 ASN A N 1
ATOM 1374 C CA . ASN A 1 173 ? 8.765 21.350 9.145 1.00 29.09 173 ASN A CA 1
ATOM 1375 C C . ASN A 1 173 ? 8.580 21.646 7.655 1.00 29.09 173 ASN A C 1
ATOM 1377 O O . ASN A 1 173 ? 9.219 21.002 6.823 1.00 29.09 173 ASN A O 1
ATOM 1381 N N . ASP A 1 174 ? 7.699 22.602 7.363 1.00 38.31 174 ASP A N 1
ATOM 1382 C CA . ASP A 1 174 ? 7.362 23.082 6.024 1.00 38.31 174 ASP A CA 1
ATOM 1383 C C . ASP A 1 174 ? 8.596 23.511 5.221 1.00 38.31 174 ASP A C 1
ATOM 1385 O O . ASP A 1 174 ? 9.420 24.308 5.676 1.00 38.31 174 ASP A O 1
ATOM 1389 N N . GLY A 1 175 ? 8.666 23.021 3.987 1.00 31.98 175 GLY A N 1
ATOM 1390 C CA . GLY A 1 175 ? 9.573 23.484 2.947 1.00 31.98 175 GLY A CA 1
ATOM 1391 C C . GLY A 1 175 ? 9.130 22.919 1.601 1.00 31.98 175 GLY A C 1
ATOM 1392 O O . GLY A 1 175 ? 8.889 21.719 1.496 1.00 31.98 175 GLY A O 1
ATOM 1393 N N . ASP A 1 176 ? 8.999 23.794 0.602 1.00 32.34 176 ASP A N 1
ATOM 1394 C CA . ASP A 1 176 ? 8.504 23.536 -0.758 1.00 32.34 176 ASP A CA 1
ATOM 1395 C C . ASP A 1 176 ? 9.225 22.377 -1.473 1.00 32.34 176 ASP A C 1
ATOM 1397 O O . ASP A 1 176 ? 10.164 22.569 -2.252 1.00 32.34 176 ASP A O 1
ATOM 1401 N N . ILE A 1 177 ? 8.771 21.149 -1.238 1.00 35.31 177 ILE A N 1
ATOM 1402 C CA . ILE A 1 177 ? 9.208 19.957 -1.959 1.00 35.31 177 ILE A CA 1
ATOM 1403 C C . ILE A 1 177 ? 7.944 19.266 -2.474 1.00 35.31 177 ILE A C 1
ATOM 1405 O O . ILE A 1 177 ? 7.083 18.880 -1.694 1.00 35.31 177 ILE A O 1
ATOM 1409 N N . MET A 1 178 ? 7.817 19.111 -3.796 1.00 36.09 178 MET A N 1
ATOM 1410 C CA . MET A 1 178 ? 6.775 18.265 -4.386 1.00 36.09 178 MET A CA 1
ATOM 1411 C C . MET A 1 178 ? 7.195 16.802 -4.218 1.00 36.09 178 MET A C 1
ATOM 1413 O O . MET A 1 178 ? 8.064 16.319 -4.945 1.00 36.09 178 MET A O 1
ATOM 1417 N N . PHE A 1 179 ? 6.625 16.118 -3.233 1.00 52.84 179 PHE A N 1
ATOM 1418 C CA . PHE A 1 179 ? 6.818 14.691 -2.979 1.00 52.84 179 PHE A CA 1
ATOM 1419 C C . PHE A 1 179 ? 5.481 13.957 -3.068 1.00 52.84 179 PHE A C 1
ATOM 1421 O O . PHE A 1 179 ? 4.441 14.522 -2.734 1.00 52.84 179 PHE A O 1
ATOM 1428 N N . ASN A 1 180 ? 5.520 12.682 -3.463 1.00 64.12 180 ASN A N 1
ATOM 1429 C CA . ASN A 1 180 ? 4.370 11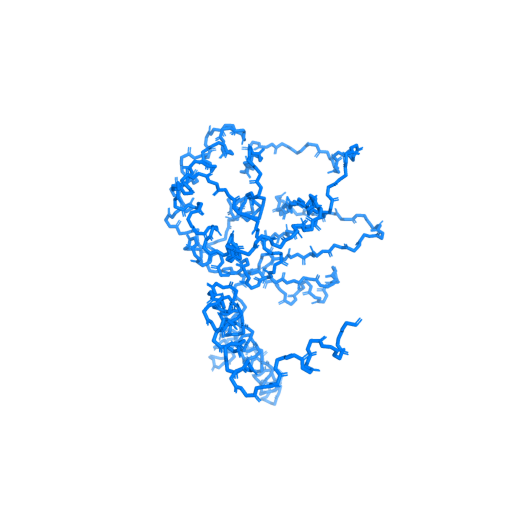.797 -3.302 1.00 64.12 180 ASN A CA 1
ATOM 1430 C C . ASN A 1 180 ? 4.403 11.266 -1.869 1.00 64.12 180 ASN A C 1
ATOM 1432 O O . ASN A 1 180 ? 5.362 10.595 -1.466 1.00 64.12 180 ASN A O 1
ATOM 1436 N N . LEU A 1 181 ? 3.372 11.601 -1.097 1.00 80.50 181 LEU A N 1
ATOM 1437 C CA . LEU A 1 181 ? 3.187 11.116 0.260 1.00 80.50 181 LEU A CA 1
ATOM 1438 C C . LEU A 1 181 ? 2.164 9.990 0.236 1.00 80.50 181 LEU A C 1
ATOM 1440 O O . LEU A 1 181 ? 1.017 10.193 -0.141 1.00 80.50 181 LEU A O 1
ATOM 1444 N N . MET A 1 182 ? 2.571 8.804 0.667 1.00 87.69 182 MET A N 1
ATOM 1445 C CA . MET A 1 182 ? 1.667 7.673 0.821 1.00 87.69 182 MET A CA 1
ATOM 1446 C C . MET A 1 182 ? 1.481 7.345 2.297 1.00 87.69 182 MET A C 1
ATOM 1448 O O . MET A 1 182 ? 2.409 7.461 3.095 1.00 87.69 182 MET A O 1
ATOM 1452 N N . ALA A 1 183 ? 0.293 6.888 2.658 1.00 89.88 183 ALA A N 1
ATOM 1453 C CA . ALA A 1 183 ? -0.043 6.408 3.984 1.00 89.88 183 ALA A CA 1
ATOM 1454 C C . ALA A 1 183 ? -0.418 4.930 3.920 1.00 89.88 183 ALA A C 1
ATOM 1456 O O . ALA A 1 183 ? -1.243 4.526 3.104 1.00 89.88 183 ALA A O 1
ATOM 1457 N N . VAL A 1 184 ? 0.163 4.124 4.809 1.00 93.88 184 VAL A N 1
ATOM 1458 C CA . VAL A 1 184 ? -0.347 2.778 5.085 1.00 93.88 184 VAL A CA 1
ATOM 1459 C C . VAL A 1 184 ? -1.472 2.928 6.095 1.00 93.88 184 VAL A C 1
ATOM 1461 O O . VAL A 1 184 ? -1.248 3.378 7.219 1.00 93.88 184 VAL A O 1
ATOM 1464 N N . VAL A 1 185 ? -2.681 2.571 5.688 1.00 95.31 185 VAL A N 1
ATOM 1465 C CA . VAL A 1 185 ? -3.922 2.817 6.429 1.00 95.31 185 VAL A CA 1
ATOM 1466 C C . VAL A 1 185 ? -4.654 1.505 6.671 1.00 95.31 185 VAL A C 1
ATOM 1468 O O . VAL A 1 185 ? -4.372 0.500 6.015 1.00 95.31 185 VAL A O 1
ATOM 1471 N N . GLY A 1 186 ? -5.597 1.500 7.612 1.00 95.31 186 GLY A N 1
ATOM 1472 C CA . GLY A 1 186 ? -6.522 0.377 7.774 1.00 95.31 186 GLY A CA 1
ATOM 1473 C C . GLY A 1 186 ? -7.343 0.109 6.512 1.00 95.31 186 GLY A C 1
ATOM 1474 O O . GLY A 1 186 ? -7.561 1.000 5.697 1.00 95.31 186 GLY A O 1
ATOM 1475 N N . ASN A 1 187 ? -7.820 -1.125 6.352 1.00 94.94 187 ASN A N 1
ATOM 1476 C CA . ASN A 1 187 ? -8.678 -1.490 5.227 1.00 94.94 187 ASN A CA 1
ATOM 1477 C C . ASN A 1 187 ? -9.956 -0.624 5.206 1.00 94.94 187 ASN A C 1
ATOM 1479 O O . ASN A 1 187 ? -10.816 -0.725 6.086 1.00 94.94 187 ASN A O 1
ATOM 1483 N N . MET A 1 188 ? -10.079 0.226 4.186 1.00 95.12 188 MET A N 1
ATOM 1484 C CA . MET A 1 188 ? -11.152 1.213 4.067 1.00 95.12 188 MET A CA 1
ATOM 1485 C C . MET A 1 188 ? -12.488 0.553 3.730 1.00 95.12 188 MET A C 1
ATOM 1487 O O . MET A 1 188 ? -13.527 0.961 4.246 1.00 95.12 188 MET A O 1
ATOM 1491 N N . MET A 1 189 ? -12.463 -0.523 2.942 1.00 95.19 189 MET A N 1
ATOM 1492 C CA . MET A 1 189 ? -13.656 -1.319 2.662 1.00 95.19 189 MET A CA 1
ATOM 1493 C C . MET A 1 189 ? -14.205 -1.937 3.954 1.00 95.19 189 MET A C 1
ATOM 1495 O O . MET A 1 189 ? -15.398 -1.841 4.234 1.00 95.19 189 MET A O 1
ATOM 1499 N N . GLU A 1 190 ? -13.337 -2.516 4.787 1.00 94.31 190 GLU A N 1
ATOM 1500 C CA . GLU A 1 190 ? -13.719 -3.067 6.094 1.00 94.31 190 GLU A CA 1
ATOM 1501 C C . GLU A 1 190 ? -14.243 -1.972 7.037 1.00 94.31 190 GLU A C 1
ATOM 1503 O O . GLU A 1 190 ? -15.253 -2.161 7.714 1.00 94.31 190 GLU A O 1
ATOM 1508 N N . LYS A 1 191 ? -13.611 -0.791 7.040 1.00 94.50 191 LYS A N 1
ATOM 1509 C CA . LYS A 1 191 ? -14.058 0.372 7.820 1.00 94.50 191 LYS A CA 1
ATOM 1510 C C . LYS A 1 191 ? -15.499 0.766 7.483 1.00 94.50 191 LYS A C 1
ATOM 1512 O O . LYS A 1 191 ? -16.317 0.901 8.394 1.00 94.50 191 LYS A O 1
ATOM 1517 N N . TRP A 1 192 ? -15.817 0.950 6.201 1.00 96.44 192 TRP A N 1
ATOM 1518 C CA . TRP A 1 192 ? -17.142 1.420 5.784 1.00 96.44 192 TRP A CA 1
ATOM 1519 C C . TRP A 1 192 ? -18.216 0.337 5.880 1.00 96.44 192 TRP A C 1
ATOM 1521 O O . TRP A 1 192 ? -19.318 0.610 6.353 1.00 96.44 192 TRP A O 1
ATOM 1531 N N . THR A 1 193 ? -17.891 -0.908 5.529 1.00 96.38 193 THR A N 1
ATOM 1532 C CA . THR A 1 193 ? -18.824 -2.038 5.686 1.00 96.38 193 THR A CA 1
ATOM 1533 C C . THR A 1 193 ? -19.185 -2.273 7.149 1.00 96.38 193 THR A C 1
ATOM 1535 O O . THR A 1 193 ? -20.368 -2.391 7.468 1.00 96.38 193 THR A O 1
ATOM 1538 N N . LYS A 1 194 ? -18.206 -2.216 8.058 1.00 95.06 194 LYS A N 1
ATOM 1539 C CA . LYS A 1 194 ? -18.459 -2.284 9.499 1.00 95.06 194 LYS A CA 1
ATOM 1540 C C . LYS A 1 194 ? -19.313 -1.113 9.990 1.00 95.06 194 LYS A C 1
ATOM 1542 O O . LYS A 1 194 ? -20.233 -1.317 10.777 1.00 95.06 194 LYS A O 1
ATOM 1547 N N . ARG A 1 195 ? -19.043 0.111 9.520 1.00 95.44 195 ARG A N 1
ATOM 1548 C CA . ARG A 1 195 ? -19.856 1.288 9.867 1.00 95.44 195 ARG A CA 1
ATOM 1549 C C . ARG A 1 195 ? -21.312 1.100 9.439 1.00 95.44 195 ARG A C 1
ATOM 1551 O O . ARG A 1 195 ? -22.203 1.385 10.230 1.00 95.44 195 ARG A O 1
ATOM 1558 N N . ARG A 1 196 ? -21.558 0.575 8.235 1.00 97.19 196 ARG A N 1
ATOM 1559 C CA . ARG A 1 196 ? -22.908 0.236 7.763 1.00 97.19 196 ARG A CA 1
ATOM 1560 C C . ARG A 1 196 ? -23.594 -0.768 8.689 1.00 97.19 196 ARG A C 1
ATOM 1562 O O . ARG A 1 196 ? -24.733 -0.542 9.085 1.00 97.19 196 ARG A O 1
ATOM 1569 N N . GLU A 1 197 ? -22.911 -1.853 9.048 1.00 97.12 197 GLU A N 1
ATOM 1570 C CA . GLU A 1 197 ? -23.448 -2.877 9.955 1.00 97.12 197 GLU A CA 1
ATOM 1571 C C . GLU A 1 197 ? -23.812 -2.290 11.323 1.00 97.12 197 GLU A C 1
ATOM 1573 O O . GLU A 1 197 ? -24.907 -2.526 11.823 1.00 97.12 197 GLU A O 1
ATOM 1578 N N . GLU A 1 198 ? -22.949 -1.450 11.899 1.00 96.81 198 GLU A N 1
ATOM 1579 C CA . GLU A 1 198 ? -23.220 -0.783 13.177 1.00 96.81 198 GLU A CA 1
ATOM 1580 C C . GLU A 1 198 ? -24.459 0.124 13.126 1.00 96.81 198 GLU A C 1
ATOM 1582 O O . GLU A 1 198 ? -25.188 0.219 14.118 1.00 96.81 198 GLU A O 1
ATOM 1587 N N . ILE A 1 199 ? -24.722 0.773 11.986 1.00 96.06 199 ILE A N 1
ATOM 1588 C CA . ILE A 1 199 ? -25.925 1.591 11.800 1.00 96.06 199 ILE A CA 1
ATOM 1589 C C . ILE A 1 199 ? -27.165 0.697 11.709 1.00 96.06 199 ILE A C 1
ATOM 1591 O O . ILE A 1 199 ? -28.137 0.928 12.427 1.00 96.06 199 ILE A O 1
ATOM 1595 N N . LEU A 1 200 ? -27.123 -0.345 10.874 1.00 94.56 200 LEU A N 1
ATOM 1596 C CA . LEU A 1 2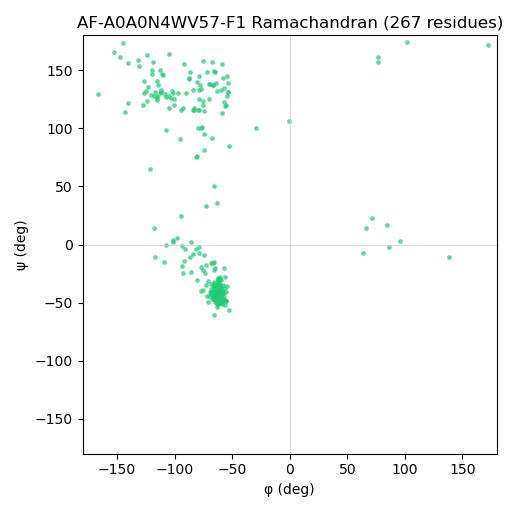00 ? -28.254 -1.255 10.655 1.00 94.56 200 LEU A CA 1
ATOM 1597 C C . LEU A 1 200 ? -28.618 -2.069 11.906 1.00 94.56 200 LEU A C 1
ATOM 1599 O O . LEU A 1 200 ? -29.789 -2.361 12.135 1.00 94.56 200 LEU A O 1
ATOM 1603 N N . GLU A 1 201 ? -27.632 -2.407 12.737 1.00 96.12 201 GLU A N 1
ATOM 1604 C CA . GLU A 1 201 ? -27.830 -3.099 14.016 1.00 96.12 201 GLU A CA 1
ATOM 1605 C C . GLU A 1 201 ? -28.243 -2.157 15.162 1.00 96.12 201 GLU A C 1
ATOM 1607 O O . GLU A 1 201 ? -28.489 -2.616 16.279 1.00 96.12 201 GLU A O 1
ATOM 1612 N N . GLY A 1 202 ? -28.306 -0.843 14.921 1.00 92.81 202 GLY A N 1
ATOM 1613 C CA . GLY A 1 202 ? -28.678 0.148 15.933 1.00 92.81 202 GLY A CA 1
ATOM 1614 C C . GLY A 1 202 ? -27.617 0.367 17.017 1.00 92.81 202 GLY A C 1
ATOM 1615 O O . GLY A 1 202 ? -27.940 0.834 18.110 1.00 92.81 202 GLY A O 1
ATOM 1616 N N . LYS A 1 203 ? -26.345 0.047 16.742 1.00 95.31 203 LYS A N 1
ATOM 1617 C CA . LYS A 1 203 ? -25.216 0.310 17.657 1.00 95.31 203 LYS A CA 1
ATOM 1618 C C . LYS A 1 203 ? -24.846 1.794 17.717 1.00 95.31 203 LYS A C 1
ATOM 1620 O O . LYS A 1 203 ? -24.165 2.216 18.650 1.00 95.31 203 LYS A O 1
ATOM 1625 N N . ILE A 1 204 ? -25.288 2.582 16.738 1.00 93.44 204 ILE A N 1
ATOM 1626 C CA . ILE A 1 204 ? -25.059 4.026 16.646 1.00 93.44 204 ILE A CA 1
ATOM 1627 C C . ILE A 1 204 ? -26.389 4.753 16.841 1.00 93.44 204 ILE A C 1
ATOM 1629 O O . ILE A 1 204 ? -27.393 4.421 16.217 1.00 93.44 204 ILE A O 1
ATOM 1633 N N . THR A 1 205 ? -26.399 5.755 17.719 1.00 93.12 205 THR A N 1
ATOM 1634 C CA . THR A 1 205 ? -27.579 6.595 17.961 1.00 93.12 205 THR A CA 1
ATOM 1635 C C . THR A 1 205 ? -27.564 7.803 17.034 1.00 93.12 205 THR A C 1
ATOM 1637 O O . THR A 1 205 ? -26.571 8.527 16.982 1.00 93.12 205 THR A O 1
ATOM 1640 N N . PHE A 1 206 ? -28.684 8.046 16.355 1.00 95.19 206 PHE A N 1
ATOM 1641 C CA . PHE A 1 206 ? -28.880 9.200 15.481 1.00 95.19 206 PHE A CA 1
ATOM 1642 C C . PHE A 1 206 ? -29.927 10.162 16.060 1.00 95.19 206 PHE A C 1
ATOM 1644 O O . PHE A 1 206 ? -30.846 9.710 16.747 1.00 95.19 206 PHE A O 1
ATOM 1651 N N . PRO A 1 207 ? -29.831 11.477 15.782 1.00 94.88 207 PRO A N 1
ATOM 1652 C CA . PRO A 1 207 ? -30.818 12.459 16.243 1.00 94.88 207 PRO A CA 1
ATOM 1653 C C . PRO A 1 207 ? -32.229 12.233 15.680 1.00 94.88 207 PRO A C 1
ATOM 1655 O O . PRO A 1 207 ? -33.216 12.602 16.315 1.00 94.88 207 PRO A O 1
ATOM 1658 N N . SER A 1 208 ? -32.329 11.650 14.484 1.00 95.75 208 SER A N 1
ATOM 1659 C CA . SER A 1 208 ? -33.583 11.321 13.809 1.00 95.75 208 SER A CA 1
ATOM 1660 C C . SER A 1 208 ? -33.390 10.136 12.861 1.00 95.75 208 SER A C 1
ATOM 1662 O O . SER A 1 208 ? -32.262 9.764 12.528 1.00 95.75 208 SER A O 1
ATOM 1664 N N . THR A 1 209 ? -34.499 9.551 12.406 1.00 93.44 209 THR A N 1
ATOM 1665 C CA . THR A 1 209 ? -34.478 8.504 11.376 1.00 93.44 209 THR A CA 1
ATOM 1666 C C . THR A 1 209 ? -33.959 9.035 10.038 1.00 93.44 209 THR A C 1
ATOM 1668 O O . THR A 1 209 ? -33.206 8.337 9.371 1.00 93.44 209 THR A O 1
ATOM 1671 N N . ASP A 1 210 ? -34.287 10.278 9.677 1.00 95.94 210 ASP A N 1
ATOM 1672 C CA . ASP A 1 210 ? -33.788 10.899 8.443 1.00 95.94 210 ASP A CA 1
ATOM 1673 C C . ASP A 1 210 ? -32.260 11.051 8.476 1.00 95.94 210 ASP A C 1
ATOM 1675 O O . ASP A 1 210 ? -31.584 10.631 7.544 1.00 95.94 210 ASP A O 1
ATOM 1679 N N . ALA A 1 211 ? -31.695 11.509 9.601 1.00 96.06 211 ALA A N 1
ATOM 1680 C CA . ALA A 1 211 ? -30.243 11.620 9.769 1.00 96.06 211 ALA A CA 1
ATOM 1681 C C . ALA A 1 211 ? -29.525 10.259 9.682 1.00 96.06 211 ALA A C 1
ATOM 1683 O O . ALA A 1 211 ? -28.386 10.183 9.229 1.00 96.06 211 ALA A O 1
ATOM 1684 N N . MET A 1 212 ? -30.187 9.177 10.109 1.00 96.19 212 MET A N 1
ATOM 1685 C CA . MET A 1 212 ? -29.670 7.816 9.949 1.00 96.19 212 MET A CA 1
ATOM 1686 C C . MET A 1 212 ? -29.641 7.393 8.473 1.00 96.19 212 MET A C 1
ATOM 1688 O O . MET A 1 212 ? -28.667 6.780 8.039 1.00 96.19 212 MET A O 1
ATOM 1692 N N . TYR A 1 213 ? -30.685 7.709 7.697 1.00 95.62 213 TYR A N 1
ATOM 1693 C CA . TYR A 1 213 ? -30.722 7.402 6.264 1.00 95.62 213 TYR A CA 1
ATOM 1694 C C . TYR A 1 213 ? -29.711 8.225 5.463 1.00 95.62 213 TYR A C 1
ATOM 1696 O O . TYR A 1 213 ? -29.072 7.672 4.568 1.00 95.62 213 TYR A O 1
ATOM 1704 N N . ASP A 1 214 ? -29.521 9.498 5.813 1.00 96.81 214 ASP A N 1
ATOM 1705 C CA . ASP A 1 214 ? -28.502 10.352 5.197 1.00 96.81 214 ASP A CA 1
ATOM 1706 C C . ASP A 1 214 ? -27.091 9.787 5.430 1.00 96.81 214 ASP A C 1
ATOM 1708 O O . ASP A 1 214 ? -26.311 9.648 4.487 1.00 96.81 214 ASP A O 1
ATOM 1712 N N . GLU A 1 215 ? -26.776 9.375 6.665 1.00 96.19 215 GLU A N 1
ATOM 1713 C CA . GLU A 1 215 ? -25.500 8.721 6.985 1.00 96.19 215 GLU A CA 1
ATOM 1714 C C . GLU A 1 215 ? -25.334 7.398 6.220 1.00 96.19 215 GLU A C 1
ATOM 1716 O O . GLU A 1 215 ? -24.270 7.139 5.660 1.00 96.19 215 GLU A O 1
ATOM 1721 N N . LEU A 1 216 ? -26.375 6.558 6.155 1.00 96.38 216 LEU A N 1
ATOM 1722 C CA . LEU A 1 216 ? -26.328 5.306 5.391 1.00 96.38 216 LEU A CA 1
ATOM 1723 C C . LEU A 1 216 ? -26.033 5.556 3.910 1.00 96.38 216 LEU A C 1
ATOM 1725 O O . LEU A 1 216 ? -25.211 4.848 3.335 1.00 96.38 216 LEU A O 1
ATOM 1729 N N . ALA A 1 217 ? -26.648 6.574 3.304 1.00 97.56 217 ALA A N 1
ATOM 1730 C CA . ALA A 1 217 ? -26.385 6.934 1.915 1.00 97.56 217 ALA A CA 1
ATOM 1731 C C . ALA A 1 217 ? -24.923 7.363 1.702 1.00 97.56 217 ALA A C 1
ATOM 1733 O O . ALA A 1 217 ? -24.303 6.976 0.712 1.00 97.56 217 ALA A O 1
ATOM 1734 N N . ILE A 1 218 ? -24.344 8.118 2.642 1.00 96.56 218 ILE A N 1
ATOM 1735 C CA . ILE A 1 218 ? -22.921 8.486 2.606 1.00 96.56 218 ILE A CA 1
ATOM 1736 C C . ILE A 1 218 ? -22.038 7.236 2.701 1.00 96.56 218 ILE A C 1
ATOM 1738 O O . ILE A 1 218 ? -21.102 7.088 1.916 1.00 96.56 218 ILE A O 1
ATOM 1742 N N . VAL A 1 219 ? -22.333 6.328 3.634 1.00 96.69 219 VAL A N 1
ATOM 1743 C CA . VAL A 1 219 ? -21.546 5.105 3.842 1.00 96.69 219 VAL A CA 1
ATOM 1744 C C . VAL A 1 219 ? -21.615 4.174 2.629 1.00 96.69 219 VAL A C 1
ATOM 1746 O O . VAL A 1 219 ? -20.577 3.661 2.221 1.00 96.69 219 VAL A O 1
ATOM 1749 N N . GLU A 1 220 ? -22.786 3.983 2.018 1.00 97.31 220 GLU A N 1
ATOM 1750 C CA . GLU A 1 220 ? -22.917 3.161 0.804 1.00 97.31 220 GLU A CA 1
ATOM 1751 C C . GLU A 1 220 ? -22.142 3.768 -0.370 1.00 97.31 220 GLU A C 1
ATOM 1753 O O . GLU A 1 220 ? -21.369 3.065 -1.017 1.00 97.31 220 GLU A O 1
ATOM 1758 N N . ASN A 1 221 ? -22.228 5.088 -0.576 1.00 97.69 221 ASN A N 1
ATOM 1759 C CA . ASN A 1 221 ? -21.412 5.760 -1.591 1.00 97.69 221 ASN A CA 1
ATOM 1760 C C . ASN A 1 221 ? -19.910 5.538 -1.350 1.00 97.69 221 ASN A C 1
ATOM 1762 O O . ASN A 1 221 ? -19.162 5.300 -2.294 1.00 97.69 221 ASN A O 1
ATOM 1766 N N . LYS A 1 222 ? -19.453 5.567 -0.089 1.00 96.56 222 LYS A N 1
ATOM 1767 C CA . LYS A 1 222 ? -18.047 5.299 0.258 1.00 96.56 222 LYS A CA 1
ATOM 1768 C C . LYS A 1 222 ? -17.633 3.852 -0.012 1.00 96.56 222 LYS A C 1
ATOM 1770 O O . LYS A 1 222 ? -16.498 3.621 -0.427 1.00 96.56 222 LYS A O 1
ATOM 1775 N N . ILE A 1 223 ? -18.529 2.890 0.204 1.00 97.31 223 ILE A N 1
ATOM 1776 C CA . ILE A 1 223 ? -18.305 1.478 -0.137 1.00 97.31 223 ILE A CA 1
ATOM 1777 C C . ILE A 1 223 ? -18.165 1.321 -1.655 1.00 97.31 223 ILE A C 1
ATOM 1779 O O . ILE A 1 223 ? -17.220 0.676 -2.115 1.00 97.31 223 ILE A O 1
ATOM 1783 N N . ASP A 1 224 ? -19.053 1.945 -2.427 1.00 97.50 224 ASP A N 1
ATOM 1784 C CA . ASP A 1 224 ? -19.027 1.886 -3.889 1.00 97.50 224 ASP A CA 1
ATOM 1785 C C . ASP A 1 224 ? -17.766 2.550 -4.464 1.00 97.50 224 ASP A C 1
ATOM 1787 O O . ASP A 1 224 ? -17.079 1.959 -5.303 1.00 97.50 224 ASP A O 1
ATOM 1791 N N . GLU A 1 225 ? -17.406 3.743 -3.975 1.00 95.81 225 GLU A N 1
ATOM 1792 C CA . GLU A 1 225 ? -16.165 4.448 -4.333 1.00 95.81 225 GLU A CA 1
ATOM 1793 C C . GLU A 1 225 ? -14.928 3.574 -4.075 1.00 95.81 225 GLU A C 1
ATOM 1795 O O . GLU A 1 225 ? -14.076 3.409 -4.955 1.00 95.81 225 GLU A O 1
ATOM 1800 N N . GLU A 1 226 ? -14.843 2.968 -2.887 1.00 95.62 226 GLU A N 1
ATOM 1801 C CA . GLU A 1 226 ? -13.731 2.097 -2.509 1.00 95.62 226 GLU A CA 1
ATOM 1802 C C . GLU A 1 226 ? -13.682 0.831 -3.378 1.00 95.62 226 GLU A C 1
ATOM 1804 O O . GLU A 1 226 ? -12.611 0.424 -3.835 1.00 95.62 226 GLU A O 1
ATOM 1809 N N . GLY A 1 227 ? -14.838 0.230 -3.673 1.00 95.62 227 GLY A N 1
ATOM 1810 C CA . GLY A 1 227 ? -14.947 -0.927 -4.562 1.00 95.62 227 GLY A CA 1
ATOM 1811 C C . GLY A 1 227 ? -14.444 -0.615 -5.972 1.00 95.62 227 GLY A C 1
ATOM 1812 O O . GLY A 1 227 ? -13.585 -1.324 -6.505 1.00 95.62 227 GLY A O 1
ATOM 1813 N N . HIS A 1 228 ? -14.902 0.498 -6.549 1.00 96.19 228 HIS A N 1
ATOM 1814 C CA . HIS A 1 228 ? -14.459 0.967 -7.861 1.00 96.19 228 HIS A CA 1
ATOM 1815 C C . HIS A 1 228 ? -12.960 1.285 -7.908 1.00 96.19 228 HIS A C 1
ATOM 1817 O O . HIS A 1 228 ? -12.296 0.983 -8.911 1.00 96.19 228 HIS A O 1
ATOM 1823 N N . LYS A 1 229 ? -12.408 1.867 -6.838 1.00 94.50 229 LYS A N 1
ATOM 1824 C CA . LYS A 1 229 ? -10.972 2.139 -6.715 1.00 94.50 229 LYS A CA 1
ATOM 1825 C C . LYS A 1 229 ? -10.161 0.844 -6.723 1.00 94.50 229 LYS A C 1
ATOM 1827 O O . LYS A 1 229 ? -9.260 0.696 -7.550 1.00 94.50 229 LYS A O 1
ATOM 1832 N N . LEU A 1 230 ? -10.520 -0.128 -5.883 1.00 91.94 230 LEU A N 1
ATOM 1833 C CA . LEU A 1 230 ? -9.822 -1.416 -5.803 1.00 91.94 230 LEU A CA 1
ATOM 1834 C C . LEU A 1 230 ? -9.881 -2.198 -7.122 1.00 91.94 230 LEU A C 1
ATOM 1836 O O . LEU A 1 230 ? -8.882 -2.788 -7.541 1.00 91.94 230 LEU A O 1
ATOM 1840 N N . ASP A 1 231 ? -11.015 -2.173 -7.818 1.00 93.25 231 ASP A N 1
ATOM 1841 C CA . ASP A 1 231 ? -11.132 -2.794 -9.139 1.00 93.25 231 ASP A CA 1
ATOM 1842 C C . ASP A 1 231 ? -10.303 -2.066 -10.200 1.00 93.25 231 ASP A C 1
ATOM 1844 O O . ASP A 1 231 ? -9.735 -2.690 -11.102 1.00 93.25 231 ASP A O 1
ATOM 1848 N N . THR A 1 232 ? -10.173 -0.745 -10.091 1.00 92.50 232 THR A N 1
ATOM 1849 C CA . THR A 1 232 ? -9.265 0.030 -10.941 1.00 92.50 232 THR A CA 1
ATOM 1850 C C . THR A 1 232 ? -7.815 -0.368 -10.699 1.00 92.50 232 THR A C 1
ATOM 1852 O O . THR A 1 232 ? -7.137 -0.706 -11.666 1.00 92.50 232 THR A O 1
ATOM 1855 N N . TYR A 1 233 ? -7.368 -0.464 -9.446 1.00 90.25 233 TYR A N 1
ATOM 1856 C CA . TYR A 1 233 ? -6.014 -0.922 -9.114 1.00 90.25 233 TYR A CA 1
ATOM 1857 C C . TYR A 1 233 ? -5.710 -2.313 -9.675 1.00 90.25 233 TYR A C 1
ATOM 1859 O O . TYR A 1 233 ? -4.670 -2.510 -10.305 1.00 90.25 233 TYR A O 1
ATOM 1867 N N . ARG A 1 234 ? -6.644 -3.263 -9.544 1.00 88.56 234 ARG A N 1
ATOM 1868 C CA . ARG A 1 234 ? -6.494 -4.610 -10.121 1.00 88.56 234 ARG A CA 1
ATOM 1869 C C . ARG A 1 234 ? -6.360 -4.579 -11.643 1.00 88.56 234 ARG A C 1
ATOM 1871 O O . ARG A 1 234 ? -5.489 -5.254 -12.194 1.00 88.56 234 ARG A O 1
ATOM 1878 N N . ARG A 1 235 ? -7.203 -3.801 -12.332 1.00 90.12 235 ARG A N 1
ATOM 1879 C CA . ARG A 1 235 ? -7.151 -3.660 -13.799 1.00 90.12 235 ARG A CA 1
ATOM 1880 C C . ARG A 1 235 ? -5.853 -3.006 -14.256 1.00 90.12 235 ARG A C 1
ATOM 1882 O O . ARG A 1 235 ? -5.235 -3.507 -15.192 1.00 90.12 235 ARG A O 1
ATOM 1889 N N . GLU A 1 236 ? -5.426 -1.930 -13.602 1.00 87.62 236 GLU A N 1
ATOM 1890 C CA . GLU A 1 236 ? -4.175 -1.249 -13.936 1.00 87.62 236 GLU A CA 1
ATOM 1891 C C . GLU A 1 236 ? -2.966 -2.147 -13.666 1.00 87.62 236 GLU A C 1
ATOM 1893 O O . GLU A 1 236 ? -2.078 -2.236 -14.508 1.00 87.62 236 GLU A O 1
ATOM 1898 N N . ASN A 1 237 ? -2.953 -2.915 -12.573 1.00 84.25 237 ASN A N 1
ATOM 1899 C CA . ASN A 1 237 ? -1.900 -3.900 -12.325 1.00 84.25 237 ASN A CA 1
ATOM 1900 C C . ASN A 1 237 ? -1.860 -4.995 -13.410 1.00 84.25 237 ASN A C 1
ATOM 1902 O O . ASN A 1 237 ? -0.793 -5.344 -13.915 1.00 84.25 237 ASN A O 1
ATOM 1906 N N . ALA A 1 238 ? -3.023 -5.500 -13.837 1.00 87.00 238 ALA A N 1
ATOM 1907 C CA . ALA A 1 238 ? -3.100 -6.464 -14.934 1.00 87.00 238 ALA A CA 1
ATOM 1908 C C . ALA A 1 238 ? -2.567 -5.885 -16.257 1.00 87.00 238 ALA A C 1
ATOM 1910 O O . ALA A 1 238 ? -1.866 -6.585 -16.988 1.00 87.00 238 ALA A O 1
ATOM 1911 N N . ARG A 1 239 ? -2.850 -4.606 -16.548 1.00 87.38 239 ARG A N 1
ATOM 1912 C CA . ARG A 1 239 ? -2.294 -3.894 -17.710 1.00 87.38 239 ARG A CA 1
ATOM 1913 C C . ARG A 1 239 ? -0.784 -3.726 -17.594 1.00 87.38 239 ARG A C 1
ATOM 1915 O O . ARG A 1 239 ? -0.074 -4.071 -18.530 1.00 87.38 239 ARG A O 1
ATOM 1922 N N . ARG A 1 240 ? -0.282 -3.273 -16.441 1.00 82.06 240 ARG A N 1
ATOM 1923 C CA . ARG A 1 240 ? 1.156 -3.071 -16.188 1.00 82.06 240 ARG A CA 1
ATOM 1924 C C . ARG A 1 240 ? 1.969 -4.338 -16.425 1.00 82.06 240 ARG A C 1
ATOM 1926 O O . ARG A 1 240 ? 3.060 -4.258 -16.971 1.00 82.06 240 ARG A O 1
ATOM 1933 N N . ARG A 1 241 ? 1.424 -5.501 -16.064 1.00 79.44 241 ARG A N 1
ATOM 1934 C CA . ARG A 1 241 ? 2.087 -6.807 -16.214 1.00 79.44 241 ARG A CA 1
ATOM 1935 C C . ARG A 1 241 ? 1.925 -7.434 -17.602 1.00 79.44 241 ARG A C 1
ATOM 1937 O O . ARG A 1 241 ? 2.533 -8.467 -17.876 1.00 79.44 241 ARG A O 1
ATOM 1944 N N . HIS A 1 242 ? 1.088 -6.866 -18.469 1.00 84.31 242 HIS A N 1
ATOM 1945 C CA . HIS A 1 242 ? 0.797 -7.452 -19.771 1.00 84.31 242 HIS A CA 1
ATOM 1946 C C . HIS A 1 242 ? 1.915 -7.170 -20.784 1.00 84.31 242 HIS A C 1
ATOM 1948 O O . HIS A 1 242 ? 2.347 -6.033 -20.965 1.00 84.31 242 HIS A O 1
ATOM 1954 N N . ASN A 1 243 ? 2.354 -8.205 -21.505 1.00 83.94 243 ASN A N 1
ATOM 1955 C CA . ASN A 1 243 ? 3.295 -8.040 -22.609 1.00 83.94 243 ASN A CA 1
ATOM 1956 C C . ASN A 1 243 ? 2.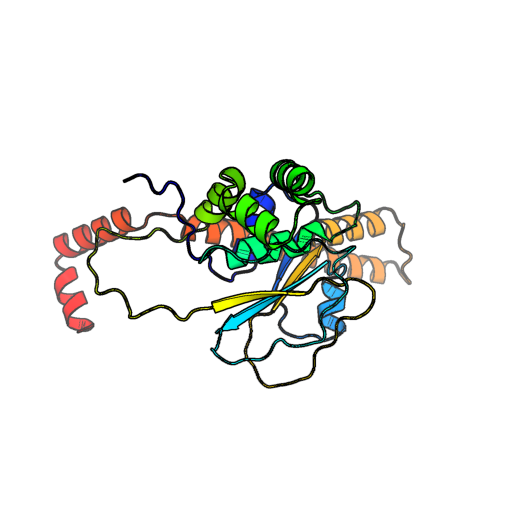556 -7.567 -23.870 1.00 83.94 243 ASN A C 1
ATOM 1958 O O . ASN A 1 243 ? 1.970 -8.371 -24.593 1.00 83.94 243 ASN A O 1
ATOM 1962 N N . TYR A 1 244 ? 2.619 -6.265 -24.150 1.00 86.94 244 TYR A N 1
ATOM 1963 C CA . TYR A 1 244 ? 1.987 -5.663 -25.328 1.00 86.94 244 TYR A CA 1
ATOM 1964 C C . TYR A 1 244 ? 2.765 -5.859 -26.639 1.00 86.94 244 TYR A C 1
ATOM 1966 O O . TYR A 1 244 ? 2.231 -5.531 -27.697 1.00 86.94 244 TYR A O 1
ATOM 1974 N N . LEU A 1 245 ? 3.988 -6.402 -26.626 1.00 83.94 245 LEU A N 1
ATOM 1975 C CA . LEU A 1 245 ? 4.814 -6.520 -27.835 1.00 83.94 245 LEU A CA 1
ATOM 1976 C C . LEU A 1 245 ? 4.136 -7.334 -28.955 1.00 83.94 245 LEU A C 1
ATOM 1978 O O . LEU A 1 245 ? 4.083 -6.834 -30.080 1.00 83.94 245 LEU A O 1
ATOM 1982 N N . PRO A 1 246 ? 3.540 -8.518 -28.695 1.00 88.62 246 PRO A N 1
ATOM 1983 C CA . PRO A 1 246 ? 2.836 -9.265 -29.738 1.00 88.62 246 PRO A CA 1
ATOM 1984 C C . PRO A 1 246 ? 1.676 -8.471 -30.352 1.00 88.62 246 PRO A C 1
ATOM 1986 O O . PRO A 1 246 ? 1.469 -8.506 -31.563 1.00 88.62 246 PRO A O 1
ATOM 1989 N N . PHE A 1 247 ? 0.948 -7.718 -29.523 1.00 90.06 247 PHE A N 1
ATOM 1990 C CA . PHE A 1 247 ? -0.158 -6.872 -29.961 1.00 90.06 247 PHE A CA 1
ATOM 1991 C C . PHE A 1 247 ? 0.325 -5.706 -30.835 1.00 90.06 247 PHE A C 1
ATOM 1993 O O . PHE A 1 247 ? -0.230 -5.469 -31.907 1.00 90.06 247 PHE A O 1
ATOM 2000 N N . ILE A 1 248 ? 1.396 -5.021 -30.420 1.00 90.19 248 ILE A N 1
ATOM 2001 C CA . ILE A 1 248 ? 2.013 -3.922 -31.176 1.00 90.19 248 ILE A CA 1
ATOM 2002 C C . ILE A 1 248 ? 2.507 -4.420 -32.538 1.00 90.19 248 ILE A C 1
ATOM 2004 O O . ILE A 1 248 ? 2.197 -3.815 -33.565 1.00 90.19 248 ILE A O 1
ATOM 2008 N N . VAL A 1 249 ? 3.231 -5.544 -32.568 1.00 90.44 249 VAL A N 1
ATOM 2009 C CA . VAL A 1 249 ? 3.746 -6.141 -33.811 1.00 90.44 249 VAL A CA 1
ATOM 2010 C C . VAL A 1 249 ? 2.607 -6.491 -34.770 1.00 90.44 249 VAL A C 1
ATOM 2012 O O . VAL A 1 249 ? 2.722 -6.244 -35.973 1.00 90.44 249 VAL A O 1
ATOM 2015 N N . GLU A 1 250 ? 1.492 -7.022 -34.264 1.00 94.19 250 GLU A N 1
ATOM 2016 C CA . GLU A 1 250 ? 0.343 -7.358 -35.107 1.00 94.19 250 GLU A CA 1
ATOM 2017 C C . GLU A 1 250 ? -0.361 -6.110 -35.656 1.00 94.19 250 GLU A C 1
ATOM 2019 O O . GLU A 1 250 ? -0.674 -6.066 -36.846 1.00 94.19 250 GLU A O 1
ATOM 2024 N N . ILE A 1 251 ? -0.527 -5.054 -34.851 1.00 93.94 251 ILE A N 1
ATOM 2025 C CA . ILE A 1 251 ? -1.059 -3.769 -35.336 1.00 93.94 251 ILE A CA 1
ATOM 2026 C C . ILE A 1 251 ? -0.186 -3.210 -36.461 1.00 93.94 251 ILE A C 1
ATOM 2028 O O . ILE A 1 251 ? -0.706 -2.836 -37.514 1.00 93.94 251 ILE A O 1
ATOM 2032 N N . LEU A 1 252 ? 1.137 -3.176 -36.272 1.00 92.06 252 LEU A N 1
ATOM 2033 C CA . LEU A 1 252 ? 2.067 -2.679 -37.290 1.00 92.06 252 LEU A CA 1
ATOM 2034 C C . LEU A 1 252 ? 1.969 -3.498 -38.583 1.00 92.06 252 LEU A C 1
ATOM 2036 O O . LEU A 1 252 ? 1.953 -2.934 -39.679 1.00 92.06 252 LEU A O 1
ATOM 2040 N N . ARG A 1 253 ? 1.830 -4.823 -38.467 1.00 91.56 253 ARG A N 1
ATOM 2041 C CA . ARG A 1 253 ? 1.642 -5.728 -39.607 1.00 91.56 253 ARG A CA 1
ATOM 2042 C C . ARG A 1 253 ? 0.336 -5.454 -40.357 1.00 91.56 253 ARG A C 1
ATOM 2044 O O . ARG A 1 253 ? 0.342 -5.469 -41.588 1.00 91.56 253 ARG A O 1
ATOM 2051 N N . ILE A 1 254 ? -0.765 -5.199 -39.649 1.00 94.88 254 ILE A N 1
ATOM 2052 C CA . ILE A 1 254 ? -2.061 -4.850 -40.253 1.00 94.88 254 ILE A CA 1
ATOM 2053 C C . ILE A 1 254 ? -1.962 -3.505 -40.981 1.00 94.88 254 ILE A C 1
ATOM 2055 O O . ILE A 1 254 ? -2.297 -3.421 -42.161 1.00 94.88 254 ILE A O 1
ATOM 2059 N N . LEU A 1 255 ? -1.417 -2.475 -40.328 1.00 93.50 255 LEU A N 1
ATOM 2060 C CA . LEU A 1 255 ? -1.253 -1.144 -40.922 1.00 93.50 255 LEU A CA 1
ATOM 2061 C C . LEU A 1 255 ? -0.351 -1.161 -42.163 1.00 93.50 255 LEU A C 1
ATOM 2063 O O . LEU A 1 255 ? -0.607 -0.428 -43.121 1.00 93.50 255 LEU A O 1
ATOM 2067 N N . ALA A 1 256 ? 0.692 -1.998 -42.164 1.00 93.12 256 ALA A N 1
ATOM 2068 C CA . ALA A 1 256 ? 1.557 -2.194 -43.322 1.00 93.12 256 ALA A CA 1
ATOM 2069 C C . ALA A 1 256 ? 0.800 -2.847 -44.490 1.00 93.12 256 ALA A C 1
ATOM 2071 O O . ALA A 1 256 ? 0.895 -2.371 -45.619 1.00 93.12 256 ALA A O 1
ATOM 2072 N N . LYS A 1 257 ? 0.003 -3.892 -44.221 1.00 94.50 257 LYS A N 1
ATOM 2073 C CA . LYS A 1 257 ? -0.840 -4.557 -45.233 1.00 94.50 257 LYS A CA 1
ATOM 2074 C C . LYS A 1 257 ? -1.895 -3.623 -45.827 1.00 94.50 257 LYS A C 1
ATOM 2076 O O . LYS A 1 257 ? -2.181 -3.718 -47.015 1.00 94.50 257 LYS A O 1
ATOM 2081 N N . GLU A 1 258 ? -2.450 -2.720 -45.023 1.00 95.69 258 GLU A N 1
ATOM 2082 C CA . GLU A 1 258 ? -3.425 -1.716 -45.469 1.00 95.69 258 GLU A CA 1
ATOM 2083 C C . GLU A 1 258 ? -2.781 -0.512 -46.182 1.00 95.69 258 GLU A C 1
ATOM 2085 O O . GLU A 1 258 ? -3.492 0.393 -46.612 1.00 95.69 258 GLU A O 1
ATOM 2090 N N . GLY A 1 259 ? -1.447 -0.451 -46.287 1.00 92.81 259 GLY A N 1
ATOM 2091 C CA . GLY A 1 259 ? -0.737 0.694 -46.870 1.00 92.81 259 GLY A CA 1
ATOM 2092 C C . GLY A 1 259 ? -0.857 1.987 -46.050 1.00 92.81 259 GLY A C 1
ATOM 2093 O O . GLY A 1 259 ? -0.547 3.067 -46.546 1.00 92.81 259 GLY A O 1
ATOM 2094 N N . ARG A 1 260 ? -1.309 1.897 -44.792 1.00 93.25 260 ARG A N 1
ATOM 2095 C CA . ARG A 1 260 ? -1.552 3.040 -43.894 1.00 93.25 260 ARG A CA 1
ATOM 2096 C C . ARG A 1 260 ? -0.363 3.371 -43.005 1.00 93.25 260 ARG A C 1
ATOM 2098 O O . ARG A 1 260 ? -0.298 4.482 -42.490 1.00 93.25 260 ARG A O 1
ATOM 2105 N N . LEU A 1 261 ? 0.569 2.431 -42.837 1.00 90.19 261 LEU A N 1
ATOM 2106 C CA . LEU A 1 261 ? 1.711 2.605 -41.943 1.00 90.19 261 LEU A CA 1
ATOM 2107 C C . LEU A 1 261 ? 2.627 3.759 -42.378 1.00 90.19 261 LEU A C 1
ATOM 2109 O O . LEU A 1 261 ? 2.861 4.666 -41.589 1.00 90.19 261 LEU A O 1
ATOM 2113 N N . VAL A 1 262 ? 3.102 3.762 -43.629 1.00 89.19 262 VAL A N 1
ATOM 2114 C CA . VAL A 1 262 ? 4.023 4.802 -44.136 1.00 89.19 262 VAL A CA 1
ATOM 2115 C C . VAL A 1 262 ? 3.398 6.207 -44.070 1.00 89.19 262 VAL A C 1
ATOM 2117 O O . VAL A 1 262 ? 4.005 7.072 -43.440 1.00 89.19 262 VAL A O 1
ATOM 2120 N N . PRO A 1 263 ? 2.157 6.437 -44.558 1.00 89.94 263 PRO A N 1
ATOM 2121 C CA . PRO A 1 263 ? 1.505 7.744 -44.430 1.00 89.94 263 PRO A CA 1
ATOM 2122 C C . PRO A 1 263 ? 1.299 8.217 -42.985 1.00 89.94 263 PRO A C 1
ATOM 2124 O O . PRO A 1 263 ? 1.183 9.415 -42.737 1.00 89.94 263 PRO A O 1
ATOM 2127 N N . MET A 1 264 ? 1.172 7.292 -42.027 1.00 88.88 264 MET A N 1
ATOM 2128 C CA . MET A 1 264 ? 1.046 7.635 -40.609 1.00 88.88 264 MET A CA 1
ATOM 2129 C C . MET A 1 264 ? 2.388 8.035 -40.000 1.00 88.88 264 MET A C 1
ATOM 2131 O O . MET A 1 264 ? 2.422 8.990 -39.234 1.00 88.88 264 MET A O 1
ATOM 2135 N N . VAL A 1 265 ? 3.477 7.350 -40.357 1.00 87.00 265 VAL A N 1
ATOM 2136 C CA . VAL A 1 265 ? 4.827 7.693 -39.885 1.00 87.00 265 VAL A CA 1
ATOM 2137 C C . VAL A 1 265 ? 5.255 9.060 -40.424 1.00 87.00 265 VAL A C 1
ATOM 2139 O O . VAL A 1 265 ? 5.719 9.898 -39.659 1.00 87.00 265 VAL A O 1
ATOM 2142 N N . GLU A 1 266 ? 5.015 9.333 -41.708 1.00 87.00 266 GLU A N 1
ATOM 2143 C CA . GLU A 1 266 ? 5.370 10.611 -42.348 1.00 87.00 266 GLU A CA 1
ATOM 2144 C C . GLU A 1 266 ? 4.599 11.822 -41.801 1.00 87.00 266 GLU A C 1
ATOM 2146 O O . GLU A 1 266 ? 5.059 12.947 -41.933 1.00 87.00 266 GLU A O 1
ATOM 2151 N N . LYS A 1 267 ? 3.427 11.624 -41.183 1.00 83.75 267 LYS A N 1
ATOM 2152 C CA . LYS A 1 267 ? 2.660 12.714 -40.550 1.00 83.75 267 LYS A CA 1
ATOM 2153 C C . LYS A 1 267 ? 3.215 13.159 -39.197 1.00 83.75 267 LYS A C 1
ATOM 2155 O O . LYS A 1 267 ? 2.808 14.211 -38.711 1.00 83.75 267 LYS A O 1
ATOM 2160 N N . VAL A 1 268 ? 4.020 12.315 -38.558 1.00 77.56 268 VAL A N 1
ATOM 2161 C CA . VAL A 1 268 ? 4.513 12.512 -37.185 1.00 77.56 268 VAL A CA 1
ATOM 2162 C C . VAL A 1 268 ? 6.013 12.845 -37.172 1.00 77.56 268 VAL A C 1
ATOM 2164 O O . VAL A 1 268 ? 6.507 13.326 -36.156 1.00 77.56 268 VAL A O 1
ATOM 2167 N N . ALA A 1 269 ? 6.715 12.606 -38.287 1.00 55.53 269 ALA A N 1
ATOM 2168 C CA . ALA A 1 269 ? 8.095 13.033 -38.532 1.00 55.53 269 ALA A CA 1
ATOM 2169 C C . ALA A 1 269 ? 8.164 14.505 -38.967 1.00 55.53 269 ALA A C 1
ATOM 2171 O O . ALA A 1 269 ? 9.125 15.185 -38.542 1.00 55.53 269 ALA A O 1
#

Organism: Haemonchus placei (NCBI:txid6290)

Mean predicted aligned error: 9.05 Å

InterPro domains:
  IPR001578 Peptidase C12, ubiquitin carboxyl-terminal hydrolase [PF01088] (7-175)
  IPR001578 Peptidase C12, ubiquitin carboxyl-terminal hydrolase [PR00707] (9-26)
  IPR001578 Peptidase C12, ubiquitin carboxyl-terminal hydrolase [PR00707] (44-56)
  IPR001578 Peptidase C12, ubiquitin carboxyl-terminal hydrolase [PR00707] (78-95)
  IPR001578 Peptidase C12, ubiquitin carboxyl-terminal hydrolase [PR00707] (154-165)
  IPR001578 Peptidase C12, ubiquitin carboxyl-terminal hydrolase [PS52048] (6-220)
  IPR001578 Peptidase C12, ubiquitin carboxyl-terminal hydrolase [PTHR10589] (6-239)
  IPR036959 Peptidase C12, ubiquitin carboxyl-terminal hydrolase superfamily [G3DSA:3.40.532.10] (1-223)
  IPR038765 Papain-like cysteine peptidase superfamily [SSF54001] (7-187)
  IPR041507 Peptidase C12, C-terminal domain [PF18031] (217-261)

Foldseek 3Di:
DPPPQDFFAFDPDQLLLQVLQVLQVKFFKGKDWDPDPDPVRCVLQPPFQWKKWKDQDDPPDDDPDDDDDCPLADAADADDPNCQSVNQVLSSLLNDDDPSIDRDPLSVVLCVVQVPDDNPVSNVSCSNSPSSRVSRCLQHFDDPPVPPDPDDPDDGRMHMDMGGCPDDDDDDDDDDDDITMMTIGGDQLCVLVVVLVCLVVVVDDDPDPVRSVVVNVVSVVSNVVSVVVNVVSVVVSVVRNDDCVVVVVVVCVVCVVVVNNVVVVVVVD